Protein 8RT0 (pdb70)

Organism: NCBI:txid35331

Structure (mmCIF, N/CA/C/O backbone):
data_8RT0
#
_entry.id   8RT0
#
_cell.length_a   76.870
_cell.length_b   76.870
_cell.length_c   163.110
_cell.angle_alpha   90.00
_cell.angle_beta   90.00
_cell.angle_gamma   120.00
#
_symmetry.space_group_name_H-M   'H 3'
#
loop_
_entity.id
_entity.type
_entity.pdbx_description
1 polymer 'Outer capsid protein VP5'
2 non-polymer 1,2-ETHANEDIOL
3 water water
#
loop_
_atom_site.group_PDB
_atom_site.id
_atom_site.type_symbol
_atom_site.label_atom_id
_atom_site.label_alt_id
_atom_site.label_comp_id
_atom_site.label_asym_id
_atom_site.label_entity_id
_atom_site.label_seq_id
_atom_site.pdbx_PDB_ins_code
_atom_site.Cartn_x
_atom_site.Cartn_y
_atom_site.Cartn_z
_atom_site.occupancy
_atom_site.B_iso_or_equiv
_atom_site.auth_seq_id
_atom_site.auth_comp_id
_atom_site.auth_asym_id
_atom_site.auth_atom_id
_atom_site.pdbx_PDB_model_num
ATOM 1 N N . TYR A 1 28 ? 30.342 47.051 -4.509 1.00 92.32 65 TYR A N 1
ATOM 2 C CA . TYR A 1 28 ? 30.395 47.113 -5.998 1.00 104.48 65 TYR A CA 1
ATOM 3 C C . TYR A 1 28 ? 29.786 45.848 -6.604 1.00 111.56 65 TYR A C 1
ATOM 4 O O . TYR A 1 28 ? 29.029 45.944 -7.569 1.00 126.27 65 TYR A O 1
ATOM 13 N N . GLY A 1 29 ? 30.199 44.673 -6.093 1.00 97.90 66 GLY A N 1
ATOM 14 C CA . GLY A 1 29 ? 29.753 43.368 -6.573 1.00 98.04 66 GLY A CA 1
ATOM 15 C C . GLY A 1 29 ? 28.227 43.280 -6.658 1.00 90.33 66 GLY A C 1
ATOM 16 O O . GLY A 1 29 ? 27.687 42.726 -7.620 1.00 88.99 66 GLY A O 1
ATOM 17 N N . GLU A 1 30 ? 27.579 43.887 -5.649 1.00 69.15 67 GLU A N 1
ATOM 18 C CA . GLU A 1 30 ? 26.149 44.080 -5.493 1.00 88.10 67 GLU A CA 1
ATOM 19 C C . GLU A 1 30 ? 25.549 44.805 -6.697 1.00 89.38 67 GLU A C 1
ATOM 20 O O . GLU A 1 30 ? 24.454 44.439 -7.132 1.00 85.54 67 GLU A O 1
ATOM 26 N N . SER A 1 31 ? 26.274 45.819 -7.201 1.00 88.90 68 SER A N 1
ATOM 27 C CA . SER A 1 31 ? 25.843 46.642 -8.320 1.00 87.43 68 SER A CA 1
ATOM 28 C C . SER A 1 31 ? 25.539 45.782 -9.540 1.00 82.75 68 SER A C 1
ATOM 29 O O . SER A 1 31 ? 24.456 45.927 -10.106 1.00 89.08 68 SER A O 1
ATOM 32 N N . VAL A 1 32 ? 26.484 44.905 -9.914 1.00 79.97 69 VAL A N 1
ATOM 33 C CA . VAL A 1 32 ? 26.387 44.170 -11.171 1.00 78.94 69 VAL A CA 1
ATOM 34 C C . VAL A 1 32 ? 25.321 43.074 -11.017 1.00 81.75 69 VAL A C 1
ATOM 35 O O . VAL A 1 32 ? 24.626 42.735 -11.976 1.00 69.36 69 VAL A O 1
ATOM 39 N N . LYS A 1 33 ? 25.203 42.551 -9.787 1.00 72.12 70 LYS A N 1
ATOM 40 C CA . LYS A 1 33 ? 24.217 41.544 -9.434 1.00 82.03 70 LYS A CA 1
ATOM 41 C C . LYS A 1 33 ? 22.817 42.102 -9.706 1.00 76.11 70 LYS A C 1
ATOM 42 O O . LYS A 1 33 ? 22.088 41.576 -10.562 1.00 63.98 70 LYS A O 1
ATOM 48 N N . GLN A 1 34 ? 22.535 43.252 -9.073 1.00 69.83 71 GLN A N 1
ATOM 49 C CA . GLN A 1 34 ? 21.297 43.994 -9.269 1.00 63.26 71 GLN A CA 1
ATOM 50 C C . GLN A 1 34 ? 21.074 44.229 -10.759 1.00 66.57 71 GLN A C 1
ATOM 51 O O . GLN A 1 34 ? 19.944 44.069 -11.207 1.00 69.22 71 GLN A O 1
ATOM 57 N N . ALA A 1 35 ? 22.159 44.484 -11.519 1.00 66.04 72 ALA A N 1
ATOM 58 C CA . ALA A 1 35 ? 22.039 44.896 -12.915 1.00 64.10 72 ALA A CA 1
ATOM 59 C C . ALA A 1 35 ? 21.609 43.734 -13.796 1.00 65.15 72 ALA A C 1
ATOM 60 O O . ALA A 1 35 ? 20.783 43.930 -14.687 1.00 64.29 72 ALA A O 1
ATOM 62 N N . VAL A 1 36 ? 22.166 42.539 -13.527 1.00 68.90 73 VAL A N 1
ATOM 63 C CA . VAL A 1 36 ? 21.896 41.364 -14.349 1.00 67.54 73 VAL A CA 1
ATOM 64 C C . VAL A 1 36 ? 20.490 40.837 -14.023 1.00 55.09 73 VAL A C 1
ATOM 65 O O . VAL A 1 36 ? 19.714 40.522 -14.936 1.00 51.24 73 VAL A O 1
ATOM 69 N N . ILE A 1 37 ? 20.175 40.770 -12.719 1.00 62.07 74 ILE A N 1
ATOM 70 C CA . ILE A 1 37 ? 18.852 40.396 -12.229 1.00 65.51 74 ILE A CA 1
ATOM 71 C C . ILE A 1 37 ? 17.819 41.257 -12.957 1.00 64.20 74 ILE A C 1
ATOM 72 O O . ILE A 1 37 ? 16.860 40.737 -13.525 1.00 59.00 74 ILE A O 1
ATOM 77 N N . LEU A 1 38 ? 18.086 42.575 -12.977 1.00 60.13 75 LEU A N 1
ATOM 78 C CA . LEU A 1 38 ? 17.146 43.558 -13.471 1.00 59.48 75 LEU A CA 1
ATOM 79 C C . LEU A 1 38 ? 16.984 43.362 -14.967 1.00 55.56 75 LEU A C 1
ATOM 80 O O . LEU A 1 38 ? 15.896 43.560 -15.500 1.00 60.83 75 LEU A O 1
ATOM 85 N N . ASN A 1 39 ? 18.070 42.966 -15.632 1.00 64.07 76 ASN A N 1
ATOM 86 C CA . ASN A 1 39 ? 18.076 42.792 -17.077 1.00 69.51 76 ASN A CA 1
ATOM 87 C C . ASN A 1 39 ? 17.209 41.607 -17.512 1.00 59.49 76 ASN A C 1
ATOM 88 O O . ASN A 1 39 ? 16.514 41.692 -18.526 1.00 70.09 76 ASN A O 1
ATOM 93 N N . VAL A 1 40 ? 17.215 40.531 -16.716 1.00 58.11 77 VAL A N 1
ATOM 94 C CA . VAL A 1 40 ? 16.363 39.367 -16.969 1.00 65.57 77 VAL A CA 1
ATOM 95 C C . VAL A 1 40 ? 14.872 39.746 -16.885 1.00 67.76 77 VAL A C 1
ATOM 96 O O . VAL A 1 40 ? 14.099 39.565 -17.826 1.00 69.63 77 VAL A O 1
ATOM 100 N N . VAL A 1 41 ? 14.461 40.312 -15.754 1.00 57.30 78 VAL A N 1
ATOM 101 C CA . VAL A 1 41 ? 13.053 40.585 -15.476 1.00 59.98 78 VAL A CA 1
ATOM 102 C C . VAL A 1 41 ? 12.566 41.862 -16.161 1.00 69.92 78 VAL A C 1
ATOM 103 O O . VAL A 1 41 ? 11.399 42.224 -16.008 1.00 62.62 78 VAL A O 1
ATOM 107 N N . GLY A 1 42 ? 13.455 42.549 -16.892 1.00 84.84 79 GLY A N 1
ATOM 108 C CA . GLY A 1 42 ? 13.073 43.658 -17.750 1.00 84.21 79 GLY A CA 1
ATOM 109 C C . GLY A 1 42 ? 12.691 43.058 -19.091 1.00 96.36 79 GLY A C 1
ATOM 110 O O . GLY A 1 42 ? 11.758 42.261 -19.166 1.00 116.24 79 GLY A O 1
ATOM 111 N N . GLY A 1 43 ? 13.491 43.382 -20.109 1.00 109.18 80 GLY A N 1
ATOM 112 C CA . GLY A 1 43 ? 13.422 42.729 -21.405 1.00 103.17 80 GLY A CA 1
ATOM 113 C C . GLY A 1 43 ? 14.133 41.380 -21.365 1.00 110.11 80 GLY A C 1
ATOM 114 O O . GLY A 1 43 ? 14.658 40.969 -20.326 1.00 113.42 80 GLY A O 1
ATOM 115 N N . GLY A 1 44 ? 14.096 40.687 -22.509 1.00 116.83 81 GLY A N 1
ATOM 116 C CA . GLY A 1 44 ? 14.899 39.498 -22.758 1.00 123.97 81 GLY A CA 1
ATOM 117 C C . GLY A 1 44 ? 14.363 38.239 -22.077 1.00 113.58 81 GLY A C 1
ATOM 118 O O . GLY A 1 44 ? 14.965 37.175 -22.218 1.00 116.33 81 GLY A O 1
ATOM 119 N N . ASP A 1 45 ? 13.238 38.377 -21.361 1.00 111.11 82 ASP A N 1
ATOM 120 C CA . ASP A 1 45 ? 12.533 37.282 -20.714 1.00 105.43 82 ASP A CA 1
ATOM 121 C C . ASP A 1 45 ? 11.090 37.687 -20.436 1.00 104.02 82 ASP A C 1
ATOM 122 O O . ASP A 1 45 ? 10.838 38.652 -19.705 1.00 102.56 82 ASP A O 1
ATOM 127 N N . SER A 1 46 ? 10.145 36.947 -21.035 1.00 84.17 83 SER A N 1
ATOM 128 C CA . SER A 1 46 ? 8.734 37.168 -20.773 1.00 73.85 83 SER A CA 1
ATOM 129 C C . SER A 1 46 ? 8.318 36.360 -19.540 1.00 61.66 83 SER A C 1
ATOM 130 O O . SER A 1 46 ? 7.778 35.258 -19.647 1.00 79.53 83 SER A O 1
ATOM 133 N N . ILE A 1 47 ? 8.603 36.898 -18.356 1.00 51.50 84 ILE A N 1
ATOM 134 C CA . ILE A 1 47 ? 8.239 36.239 -17.112 1.00 43.67 84 ILE A CA 1
ATOM 135 C C . ILE A 1 47 ? 7.008 36.942 -16.535 1.00 42.60 84 ILE A C 1
ATOM 136 O O . ILE A 1 47 ? 7.047 38.130 -16.252 1.00 48.16 84 ILE A O 1
ATOM 141 N N . ALA A 1 48 ? 5.939 36.177 -16.307 1.00 41.70 85 ALA A N 1
ATOM 142 C CA . ALA A 1 48 ? 4.776 36.710 -15.635 1.00 44.27 85 ALA A CA 1
ATOM 143 C C . ALA A 1 48 ? 4.862 36.402 -14.144 1.00 42.74 85 ALA A C 1
ATOM 144 O O . ALA A 1 48 ? 5.399 35.373 -13.743 1.00 46.55 85 ALA A O 1
ATOM 146 N N . ASP A 1 49 ? 4.225 37.261 -13.360 1.00 41.68 86 ASP A N 1
ATOM 147 C CA . ASP A 1 49 ? 3.963 37.010 -11.952 1.00 49.14 86 ASP A CA 1
ATOM 148 C C . ASP A 1 49 ? 3.225 35.682 -11.791 1.00 46.14 86 ASP A C 1
ATOM 149 O O . ASP A 1 49 ? 2.105 35.504 -12.282 1.00 49.90 86 ASP A O 1
ATOM 154 N N . PRO A 1 50 ? 3.830 34.700 -11.082 1.00 41.15 87 PRO A N 1
ATOM 155 C CA . PRO A 1 50 ? 3.184 33.396 -10.919 1.00 48.94 87 PRO A CA 1
ATOM 156 C C . PRO A 1 50 ? 1.817 33.430 -10.236 1.00 49.74 87 PRO A C 1
ATOM 157 O O . PRO A 1 50 ? 0.996 32.547 -10.468 1.00 45.44 87 PRO A O 1
ATOM 161 N N . LEU A 1 51 ? 1.561 34.492 -9.453 1.00 43.97 88 LEU A N 1
ATOM 162 C CA . LEU A 1 51 ? 0.304 34.627 -8.731 1.00 45.56 88 LEU A CA 1
ATOM 163 C C . LEU A 1 51 ? -0.741 35.393 -9.523 1.00 48.37 88 LEU A C 1
ATOM 164 O O . LEU A 1 51 ? -1.802 35.641 -8.963 1.00 43.37 88 LEU A O 1
ATOM 169 N N . SER A 1 52 ? -0.449 35.712 -10.794 1.00 39.05 89 SER A N 1
ATOM 170 C CA . SER A 1 52 ? -1.372 36.498 -11.578 1.00 44.88 89 SER A CA 1
ATOM 171 C C . SER A 1 52 ? -1.669 35.784 -12.889 1.00 40.60 89 SER A C 1
ATOM 172 O O . SER A 1 52 ? -1.005 35.998 -13.894 1.00 43.92 89 SER A O 1
ATOM 175 N N . PRO A 1 53 ? -2.727 34.961 -12.945 1.00 40.73 90 PRO A N 1
ATOM 176 C CA . PRO A 1 53 ? -3.151 34.371 -14.210 1.00 47.39 90 PRO A CA 1
ATOM 177 C C . PRO A 1 53 ? -3.493 35.423 -15.270 1.00 46.59 90 PRO A C 1
ATOM 178 O O . PRO A 1 53 ? -3.330 35.176 -16.462 1.00 49.71 90 PRO A O 1
ATOM 182 N N . GLY A 1 54 ? -3.928 36.611 -14.831 1.00 45.24 91 GLY A N 1
ATOM 183 C CA . GLY A 1 54 ? -4.225 37.722 -15.734 1.00 42.57 91 GLY A CA 1
ATOM 184 C C . GLY A 1 54 ? -2.990 38.274 -16.460 1.00 39.72 91 GLY A C 1
ATOM 185 O O . GLY A 1 54 ? -2.995 38.432 -17.685 1.00 45.43 91 GLY A O 1
ATOM 186 N N . GLU A 1 55 ? -1.910 38.480 -15.717 1.00 41.65 92 GLU A N 1
ATOM 187 C CA . GLU A 1 55 ? -0.645 38.913 -16.313 1.00 48.32 92 GLU A CA 1
ATOM 188 C C . GLU A 1 55 ? -0.068 37.832 -17.230 1.00 48.28 92 GLU A C 1
ATOM 189 O O . GLU A 1 55 ? 0.529 38.148 -18.269 1.00 40.63 92 GLU A O 1
ATOM 195 N N . ASN A 1 56 ? -0.241 36.559 -16.843 1.00 46.23 93 ASN A N 1
ATOM 196 C CA . ASN A 1 56 ? 0.154 35.429 -17.684 1.00 45.00 93 ASN A CA 1
ATOM 197 C C . ASN A 1 56 ? -0.589 35.455 -19.023 1.00 46.11 93 ASN A C 1
ATOM 198 O O . ASN A 1 56 ? 0.055 35.317 -20.067 1.00 50.32 93 ASN A O 1
ATOM 203 N N . ASP A 1 57 ? -1.918 35.699 -18.992 1.00 46.36 94 ASP A N 1
ATOM 204 C CA . ASP A 1 57 ? -2.689 35.817 -20.212 1.00 40.51 94 ASP A CA 1
ATOM 205 C C . ASP A 1 57 ? -2.140 36.973 -21.067 1.00 51.49 94 ASP A C 1
ATOM 206 O O . ASP A 1 57 ? -1.908 36.795 -22.271 1.00 50.56 94 ASP A O 1
ATOM 211 N N . MET A 1 58 ? -1.899 38.129 -20.429 1.00 40.46 95 MET A N 1
ATOM 212 C CA . MET A 1 58 ? -1.470 39.358 -21.096 1.00 47.86 95 MET A CA 1
ATOM 213 C C . MET A 1 58 ? -0.127 39.133 -21.796 1.00 51.18 95 MET A C 1
ATOM 214 O O . MET A 1 58 ? 0.052 39.539 -22.951 1.00 48.18 95 MET A O 1
ATOM 219 N N . VAL A 1 59 ? 0.809 38.473 -21.094 1.00 44.54 96 VAL A N 1
ATOM 220 C CA . VAL A 1 59 ? 2.118 38.185 -21.660 1.00 50.63 96 VAL A CA 1
ATOM 221 C C . VAL A 1 59 ? 1.981 37.270 -22.887 1.00 51.40 96 VAL A C 1
ATOM 222 O O . VAL A 1 59 ? 2.650 37.501 -23.901 1.00 49.02 96 VAL A O 1
ATOM 226 N N . HIS A 1 60 ? 1.121 36.245 -22.789 1.00 43.24 97 HIS A N 1
ATOM 227 C CA . HIS A 1 60 ? 0.798 35.378 -23.921 1.00 48.94 97 HIS A CA 1
ATOM 228 C C . HIS A 1 60 ? 0.222 36.172 -25.105 1.00 53.63 97 HIS A C 1
ATOM 229 O O . HIS A 1 60 ? 0.572 35.895 -26.259 1.00 50.36 97 HIS A O 1
ATOM 236 N N . ARG A 1 61 ? -0.614 37.182 -24.819 1.00 48.58 98 ARG A N 1
ATOM 237 C CA . ARG A 1 61 ? -1.289 37.953 -25.859 1.00 48.39 98 ARG A CA 1
ATOM 238 C C . ARG A 1 61 ? -0.303 38.861 -26.581 1.00 49.13 98 ARG A C 1
ATOM 239 O O . ARG A 1 61 ? -0.339 38.961 -27.804 1.00 47.29 98 ARG A O 1
ATOM 247 N N . LEU A 1 62 ? 0.604 39.476 -25.826 1.00 45.08 99 LEU A N 1
ATOM 248 C CA . LEU A 1 62 ? 1.640 40.310 -26.402 1.00 50.00 99 LEU A CA 1
ATOM 249 C C . LEU A 1 62 ? 2.535 39.471 -27.317 1.00 53.27 99 LEU A C 1
ATOM 250 O O . LEU A 1 62 ? 2.878 39.901 -28.416 1.00 55.97 99 LEU A O 1
ATOM 255 N N . LYS A 1 63 ? 2.849 38.250 -26.889 1.00 53.29 100 LYS A N 1
ATOM 256 C CA . LYS A 1 63 ? 3.673 37.361 -27.685 1.00 48.12 100 LYS A CA 1
ATOM 257 C C . LYS A 1 63 ? 2.979 37.033 -29.015 1.00 52.75 100 LYS A C 1
ATOM 258 O O . LYS A 1 63 ? 3.599 37.205 -30.069 1.00 54.91 100 LYS A O 1
ATOM 264 N N . ARG A 1 64 ? 1.700 36.621 -28.974 1.00 48.46 101 ARG A N 1
ATOM 265 C CA . ARG A 1 64 ? 0.945 36.310 -30.187 1.00 49.16 101 ARG A CA 1
ATOM 266 C C . ARG A 1 64 ? 0.943 37.514 -31.133 1.00 54.05 101 ARG A C 1
ATOM 267 O O . ARG A 1 64 ? 1.230 37.343 -32.314 1.00 50.23 101 ARG A O 1
ATOM 275 N N . LEU A 1 65 ? 0.694 38.724 -30.602 1.00 45.73 102 LEU A N 1
ATOM 276 C CA . LEU A 1 65 ? 0.659 39.950 -31.395 1.00 49.39 102 LEU A CA 1
ATOM 277 C C . LEU A 1 65 ? 2.0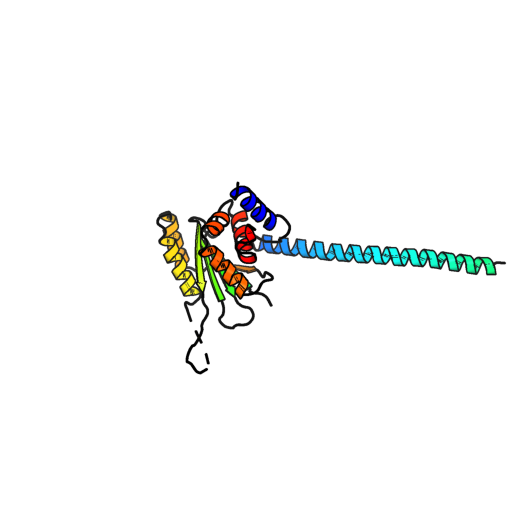06 40.202 -32.069 1.00 46.92 102 LEU A C 1
ATOM 278 O O . LEU A 1 65 ? 2.032 40.514 -33.250 1.00 51.27 102 LEU A O 1
ATOM 283 N N . GLU A 1 66 ? 3.110 40.070 -31.316 1.00 47.16 103 GLU A N 1
ATOM 284 C CA . GLU A 1 66 ? 4.450 40.205 -31.865 1.00 50.20 103 GLU A CA 1
ATOM 285 C C . GLU A 1 66 ? 4.685 39.225 -33.015 1.00 57.04 103 GLU A C 1
ATOM 286 O O . GLU A 1 66 ? 5.190 39.644 -34.071 1.00 50.32 103 GLU A O 1
ATOM 292 N N . ASP A 1 67 ? 4.262 37.961 -32.815 1.00 44.89 104 ASP A N 1
ATOM 293 C CA . ASP A 1 67 ? 4.472 36.891 -33.785 1.00 47.85 104 ASP A CA 1
ATOM 294 C C . ASP A 1 67 ? 3.680 37.136 -35.071 1.00 50.26 104 ASP A C 1
ATOM 295 O O . ASP A 1 67 ? 4.206 36.925 -36.157 1.00 57.71 104 ASP A O 1
ATOM 300 N N . GLU A 1 68 ? 2.432 37.593 -34.934 1.00 48.48 105 GLU A N 1
ATOM 301 C CA . GLU A 1 68 ? 1.576 37.901 -36.064 1.00 62.96 105 GLU A CA 1
ATOM 302 C C . GLU A 1 68 ? 2.114 39.113 -36.834 1.00 66.18 105 GLU A C 1
ATOM 303 O O . GLU A 1 68 ? 2.062 39.147 -38.067 1.00 61.49 105 GLU A O 1
ATOM 309 N N . GLN A 1 69 ? 2.655 40.091 -36.106 1.00 51.64 106 GLN A N 1
ATOM 310 C CA . GLN A 1 69 ? 3.128 41.314 -36.730 1.00 55.58 106 GLN A CA 1
ATOM 311 C C . GLN A 1 69 ? 4.345 41.043 -37.609 1.00 58.61 106 GLN A C 1
ATOM 312 O O . GLN A 1 69 ? 4.440 41.600 -38.700 1.00 57.92 106 GLN A O 1
ATOM 318 N N . LYS A 1 70 ? 5.260 40.199 -37.121 1.00 52.37 107 LYS A N 1
ATOM 319 C CA . LYS A 1 70 ? 6.378 39.737 -37.924 1.00 58.99 107 LYS A CA 1
ATOM 320 C C . LYS A 1 70 ? 5.880 39.083 -39.213 1.00 52.96 107 LYS A C 1
ATOM 321 O O . LYS A 1 70 ? 6.447 39.356 -40.260 1.00 59.39 107 LYS A O 1
ATOM 327 N N . GLY A 1 71 ? 4.831 38.244 -39.126 1.00 50.55 108 GLY A N 1
ATOM 328 C CA . GLY A 1 71 ? 4.298 37.512 -40.270 1.00 47.50 108 GLY A CA 1
ATOM 329 C C . GLY A 1 71 ? 3.674 38.469 -41.290 1.00 54.48 108 GLY A C 1
ATOM 330 O O . GLY A 1 71 ? 3.783 38.288 -42.510 1.00 58.64 108 GLY A O 1
ATOM 331 N N . GLU A 1 72 ? 3.047 39.522 -40.772 1.00 47.83 109 GLU A N 1
ATOM 332 C CA . GLU A 1 72 ? 2.370 40.489 -41.623 1.00 53.87 109 GLU A CA 1
ATOM 333 C C . GLU A 1 72 ? 3.392 41.327 -42.394 1.00 55.58 109 GLU A C 1
ATOM 334 O O . GLU A 1 72 ? 3.193 41.624 -43.577 1.00 51.57 109 GLU A O 1
ATOM 340 N N . ILE A 1 73 ? 4.485 41.695 -41.717 1.00 53.26 110 ILE A N 1
ATOM 341 C CA . ILE A 1 73 ? 5.621 42.363 -42.335 1.00 56.66 110 ILE A CA 1
ATOM 342 C C . ILE A 1 73 ? 6.144 41.517 -43.503 1.00 59.31 110 ILE A C 1
ATOM 343 O O . ILE A 1 73 ? 6.405 42.058 -44.584 1.00 56.15 110 ILE A O 1
ATOM 348 N N . ILE A 1 74 ? 6.272 40.198 -43.291 1.00 55.99 111 ILE A N 1
ATOM 349 C CA . ILE A 1 74 ? 6.710 39.298 -44.351 1.00 51.59 111 ILE A CA 1
ATOM 350 C C . ILE A 1 74 ? 5.711 39.310 -45.512 1.00 52.32 111 ILE A C 1
ATOM 351 O O . ILE A 1 74 ? 6.131 39.265 -46.662 1.00 51.67 111 ILE A O 1
ATOM 356 N N . ARG A 1 75 ? 4.397 39.303 -45.22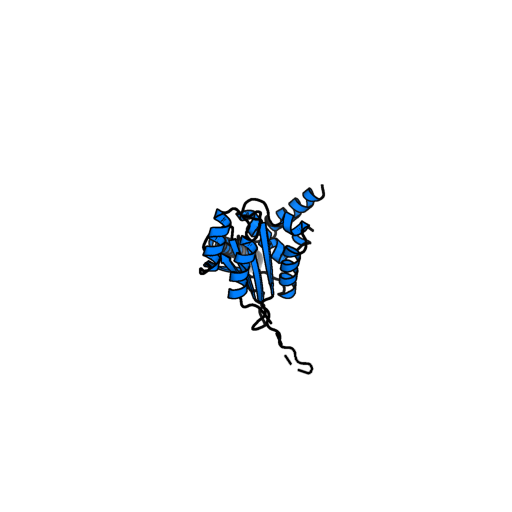4 1.00 51.45 112 ARG A N 1
ATOM 357 C CA . ARG A 1 75 ? 3.415 39.186 -46.306 1.00 52.34 112 ARG A CA 1
ATOM 358 C C . ARG A 1 75 ? 3.409 40.444 -47.199 1.00 43.04 112 ARG A C 1
ATOM 359 O O . ARG A 1 75 ? 3.408 40.371 -48.437 1.00 43.35 112 ARG A O 1
ATOM 367 N N . THR A 1 76 ? 3.462 41.595 -46.538 1.00 39.20 113 THR A N 1
ATOM 368 C CA . THR A 1 76 ? 3.491 42.932 -47.115 1.00 45.48 113 THR A CA 1
ATOM 369 C C . THR A 1 76 ? 4.664 43.088 -48.083 1.00 50.27 113 THR A C 1
ATOM 370 O O . THR A 1 76 ? 4.461 43.520 -49.223 1.00 46.98 113 THR A O 1
ATOM 374 N N . LYS A 1 77 ? 5.849 42.647 -47.644 1.00 50.87 114 LYS A N 1
ATOM 375 C CA . LYS A 1 77 ? 7.047 42.714 -48.460 1.00 49.76 114 LYS A CA 1
ATOM 376 C C . LYS A 1 77 ? 6.963 41.729 -49.622 1.00 52.47 114 LYS A C 1
ATOM 377 O O . LYS A 1 77 ? 7.397 42.060 -50.715 1.00 55.84 114 LYS A O 1
ATOM 383 N N . HIS A 1 78 ? 6.398 40.538 -49.391 1.00 46.41 115 HIS A N 1
ATOM 384 C CA . HIS A 1 78 ? 6.124 39.603 -50.480 1.00 50.07 115 HIS A CA 1
ATOM 385 C C . HIS A 1 78 ? 5.266 40.320 -51.538 1.00 48.85 115 HIS A C 1
ATOM 386 O O . HIS A 1 78 ? 5.634 40.301 -52.709 1.00 49.39 115 HIS A O 1
ATOM 393 N N . ASN A 1 79 ? 4.192 41.013 -51.097 1.00 42.69 116 ASN A N 1
ATOM 394 C CA . ASN A 1 79 ? 3.260 41.669 -52.007 1.00 48.51 116 ASN A CA 1
ATOM 395 C C . ASN A 1 79 ? 3.966 42.799 -52.762 1.00 45.35 116 ASN A C 1
ATOM 396 O O . ASN A 1 79 ? 3.771 42.937 -53.964 1.00 42.15 116 ASN A O 1
ATOM 401 N N . ALA A 1 80 ? 4.819 43.558 -52.075 1.00 39.74 117 ALA A N 1
ATOM 402 C CA . ALA A 1 80 ? 5.603 44.618 -52.707 1.00 50.10 117 ALA A CA 1
ATOM 403 C C . ALA A 1 80 ? 6.479 44.053 -53.838 1.00 43.80 117 ALA A C 1
ATOM 404 O O . ALA A 1 80 ? 6.475 44.594 -54.935 1.00 44.83 117 ALA A O 1
ATOM 406 N N . GLN A 1 81 ? 7.084 42.875 -53.622 1.00 42.65 118 GLN A N 1
ATOM 407 C CA . GLN A 1 81 ? 8.010 42.260 -54.573 1.00 41.59 118 GLN A CA 1
ATOM 408 C C . GLN A 1 81 ? 7.263 41.748 -55.796 1.00 43.60 118 GLN A C 1
ATOM 409 O O . GLN A 1 81 ? 7.703 41.993 -56.910 1.00 51.09 118 GLN A O 1
ATOM 415 N N . VAL A 1 82 ? 6.098 41.118 -55.574 1.00 46.35 119 VAL A N 1
ATOM 416 C CA . VAL A 1 82 ? 5.250 40.583 -56.638 1.00 45.98 119 VAL A CA 1
ATOM 417 C C . VAL A 1 82 ? 4.763 41.737 -57.514 1.00 48.83 119 VAL A C 1
ATOM 418 O O . VAL A 1 82 ? 4.835 41.617 -58.734 1.00 47.06 119 VAL A O 1
ATOM 422 N N . ILE A 1 83 ? 4.323 42.839 -56.873 1.00 46.30 120 ILE A N 1
ATOM 423 C CA . ILE A 1 83 ? 3.878 44.088 -57.488 1.00 49.94 120 ILE A CA 1
ATOM 424 C C . ILE A 1 83 ? 4.970 44.665 -58.388 1.00 48.77 120 ILE A C 1
ATOM 425 O O . ILE A 1 83 ? 4.682 45.021 -59.531 1.00 45.15 120 ILE A O 1
ATOM 430 N N . ALA A 1 84 ? 6.191 44.810 -57.850 1.00 46.40 121 ALA A N 1
ATOM 431 C CA . ALA A 1 84 ? 7.316 45.349 -58.606 1.00 49.03 121 ALA A CA 1
ATOM 432 C C . ALA A 1 84 ? 7.641 44.470 -59.821 1.00 53.05 121 ALA A C 1
ATOM 433 O O . ALA A 1 84 ? 7.817 44.975 -60.936 1.00 55.80 121 ALA A O 1
ATOM 435 N N . LYS A 1 85 ? 7.633 43.151 -59.624 1.00 51.63 122 LYS A N 1
ATOM 436 C CA . LYS A 1 85 ? 7.865 42.232 -60.724 1.00 53.05 122 LYS A CA 1
ATOM 437 C C . LYS A 1 85 ? 6.806 42.397 -61.835 1.00 59.14 122 LYS A C 1
ATOM 438 O O . LYS A 1 85 ? 7.158 42.432 -63.027 1.00 56.78 122 LYS A O 1
ATOM 444 N N . PHE A 1 86 ? 5.529 42.541 -61.448 1.00 49.99 123 PHE A N 1
ATOM 445 C CA . PHE A 1 86 ? 4.447 42.808 -62.405 1.00 48.55 123 PHE A CA 1
ATOM 446 C C . PHE A 1 86 ? 4.599 44.161 -63.121 1.00 54.89 123 PHE A C 1
ATOM 447 O O . PHE A 1 86 ? 4.291 44.250 -64.309 1.00 54.56 123 PHE A O 1
ATOM 455 N N . GLY A 1 87 ? 5.074 45.204 -62.428 1.00 48.54 124 GLY A N 1
ATOM 456 C CA . GLY A 1 87 ? 5.420 46.482 -63.062 1.00 48.56 124 GLY A CA 1
ATOM 457 C C . GLY A 1 87 ? 6.409 46.294 -64.220 1.00 57.39 124 GLY A C 1
ATOM 458 O O . GLY A 1 87 ? 6.193 46.825 -65.311 1.00 57.70 124 GLY A O 1
ATOM 459 N N . ARG A 1 88 ? 7.449 45.473 -63.989 1.00 51.66 125 ARG A N 1
ATOM 460 C CA . ARG A 1 88 ? 8.502 45.216 -64.952 1.00 53.69 125 ARG A CA 1
ATOM 461 C C . ARG A 1 88 ? 7.891 44.487 -66.148 1.00 53.15 125 ARG A C 1
ATOM 462 O O . ARG A 1 88 ? 8.060 44.926 -67.287 1.00 57.45 125 ARG A O 1
ATOM 470 N N . ASP A 1 89 ? 7.177 43.392 -65.866 1.00 52.87 126 ASP A N 1
ATOM 471 C CA . ASP A 1 89 ? 6.514 42.589 -66.886 1.00 64.85 126 ASP A CA 1
ATOM 472 C C . ASP A 1 89 ? 5.596 43.460 -67.748 1.00 60.22 126 ASP A C 1
ATOM 473 O O . ASP A 1 89 ? 5.638 43.364 -68.970 1.00 67.26 126 ASP A O 1
ATOM 478 N N . LEU A 1 90 ? 4.860 44.370 -67.099 1.00 58.96 127 LEU A N 1
ATOM 479 C CA . LEU A 1 90 ? 3.956 45.289 -67.774 1.00 61.32 127 LEU A CA 1
ATOM 480 C C . LEU A 1 90 ? 4.709 46.157 -68.781 1.00 66.44 127 LEU A C 1
ATOM 481 O O . LEU A 1 90 ? 4.203 46.359 -69.882 1.00 59.74 127 LEU A O 1
ATOM 486 N N . GLU A 1 91 ? 5.908 46.615 -68.393 1.00 57.75 128 GLU A N 1
ATOM 487 C CA . GLU A 1 91 ? 6.803 47.408 -69.232 1.00 73.70 128 GLU A CA 1
ATOM 488 C C . GLU A 1 91 ? 7.168 46.647 -70.512 1.00 68.11 128 GLU A C 1
ATOM 489 O O . GLU A 1 91 ? 7.045 47.199 -71.609 1.00 70.39 128 GLU A O 1
ATOM 495 N N . ASP A 1 92 ? 7.546 45.369 -70.354 1.00 60.22 129 ASP A N 1
ATOM 496 C CA . ASP A 1 92 ? 7.958 44.513 -71.455 1.00 59.10 129 ASP A CA 1
ATOM 497 C C . ASP A 1 92 ? 6.808 44.282 -72.412 1.00 62.73 129 ASP A C 1
ATOM 498 O O . ASP A 1 92 ? 7.011 44.417 -73.605 1.00 76.89 129 ASP A O 1
ATOM 503 N N . VAL A 1 93 ? 5.615 44.001 -71.876 1.00 67.23 130 VAL A N 1
ATOM 504 C CA . VAL A 1 93 ? 4.393 43.814 -72.654 1.00 71.70 130 VAL A CA 1
ATOM 505 C C . VAL A 1 93 ? 4.039 45.090 -73.425 1.00 76.71 130 VAL A C 1
ATOM 506 O O . VAL A 1 93 ? 3.544 45.018 -74.549 1.00 89.94 130 VAL A O 1
ATOM 510 N N . TYR A 1 94 ? 4.297 46.246 -72.807 1.00 77.11 131 TYR A N 1
ATOM 511 C CA . TYR A 1 94 ? 4.073 47.533 -73.437 1.00 81.43 131 TYR A CA 1
ATOM 512 C C . TYR A 1 94 ? 5.014 47.679 -74.632 1.00 80.85 131 TYR A C 1
ATOM 513 O O . TYR A 1 94 ? 4.551 47.930 -75.742 1.00 73.01 131 TYR A O 1
ATOM 522 N N . LYS A 1 95 ? 6.312 47.455 -74.382 1.00 79.52 132 LYS A N 1
ATOM 523 C CA . LYS A 1 95 ? 7.374 47.568 -75.369 1.00 80.73 132 LYS A CA 1
ATOM 524 C C . LYS A 1 95 ? 7.168 46.590 -76.532 1.00 88.02 132 LYS A C 1
ATOM 525 O O . LYS A 1 95 ? 7.238 47.006 -77.686 1.00 93.62 132 LYS A O 1
ATOM 531 N N . PHE A 1 96 ? 6.884 45.317 -76.224 1.00 86.03 133 PHE A N 1
ATOM 532 C CA . PHE A 1 96 ? 6.613 44.289 -77.220 1.00 90.53 133 PHE A CA 1
ATOM 533 C C . PHE A 1 96 ? 5.462 44.725 -78.126 1.00 99.02 133 PHE A C 1
ATOM 534 O O . PHE A 1 96 ? 5.571 44.599 -79.345 1.00 105.53 133 PHE A O 1
ATOM 542 N N . ALA A 1 97 ? 4.369 45.217 -77.520 1.00 96.69 134 ALA A N 1
ATOM 543 C CA . ALA A 1 97 ? 3.190 45.629 -78.270 1.00 98.86 134 ALA A CA 1
ATOM 544 C C . ALA A 1 97 ? 3.499 46.858 -79.129 1.00 104.31 134 ALA A C 1
ATOM 545 O O . ALA A 1 97 ? 2.938 47.004 -80.215 1.00 115.95 134 ALA A O 1
ATOM 547 N N . SER A 1 98 ? 4.418 47.703 -78.636 1.00 102.41 135 SER A N 1
ATOM 548 C CA . SER A 1 98 ? 4.790 48.971 -79.245 1.00 105.53 135 SER A CA 1
ATOM 549 C C . SER A 1 98 ? 5.559 48.774 -80.555 1.00 116.20 135 SER A C 1
ATOM 550 O O . SER A 1 98 ? 5.298 49.476 -81.527 1.00 110.49 135 SER A O 1
ATOM 553 N N . ARG A 1 99 ? 6.519 47.833 -80.557 1.00 128.90 136 ARG A N 1
ATOM 554 C CA . ARG A 1 99 ? 7.259 47.435 -81.749 1.00 136.76 136 ARG A CA 1
ATOM 555 C C . ARG A 1 99 ? 6.289 46.966 -82.836 1.00 154.87 136 ARG A C 1
ATOM 556 O O . ARG A 1 99 ? 6.303 47.517 -83.934 1.00 162.67 136 ARG A O 1
ATOM 564 N N . GLU A 1 100 ? 5.424 45.999 -82.486 1.00 160.59 137 GLU A N 1
ATOM 565 C CA . GLU A 1 100 ? 4.405 45.432 -83.365 1.00 153.25 137 GLU A CA 1
ATOM 566 C C . GLU A 1 100 ? 3.294 46.427 -83.701 1.00 156.93 137 GLU A C 1
ATOM 567 O O . GLU A 1 100 ? 2.447 46.122 -84.540 1.00 157.86 137 GLU A O 1
ATOM 573 N N . HIS A 1 101 ? 3.304 47.598 -83.043 1.00 160.93 138 HIS A N 1
ATOM 574 C CA . HIS A 1 101 ? 2.523 48.756 -83.454 1.00 163.16 138 HIS A CA 1
ATOM 575 C C . HIS A 1 101 ? 3.028 49.306 -84.791 1.00 161.25 138 HIS A C 1
ATOM 576 O O . HIS A 1 101 ? 2.243 49.886 -85.543 1.00 167.10 138 HIS A O 1
ATOM 583 N N . LYS A 1 102 ? 4.350 49.183 -85.001 1.00 147.51 139 LYS A N 1
ATOM 584 C CA . LYS A 1 102 ? 5.126 49.487 -86.203 1.00 138.24 139 LYS A CA 1
ATOM 585 C C . LYS A 1 102 ? 6.269 50.447 -85.836 1.00 130.34 139 LYS A C 1
ATOM 586 O O . LYS A 1 102 ? 7.336 49.917 -85.454 1.00 119.60 139 LYS A O 1
ATOM 592 N N . GLN A 1 324 ? 8.580 17.461 -24.374 1.00 89.29 361 GLN A N 1
ATOM 593 C CA . GLN A 1 324 ? 7.768 18.365 -23.519 1.00 88.52 361 GLN A CA 1
ATOM 594 C C . GLN A 1 324 ? 8.672 19.005 -22.461 1.00 87.36 361 GLN A C 1
ATOM 595 O O . GLN A 1 324 ? 9.891 18.813 -22.435 1.00 78.41 361 GLN A O 1
ATOM 601 N N . THR A 1 325 ? 8.051 19.795 -21.590 1.00 72.57 362 THR A N 1
ATOM 602 C CA . THR A 1 325 ? 8.774 20.632 -20.648 1.00 78.32 362 THR A CA 1
ATOM 603 C C . THR A 1 325 ? 8.277 20.340 -19.225 1.00 63.28 362 THR A C 1
ATOM 604 O O . THR A 1 325 ? 7.122 19.933 -19.032 1.00 60.63 362 THR A O 1
ATOM 608 N N . PRO A 1 326 ? 9.097 20.552 -18.167 1.00 55.55 363 PRO A N 1
ATOM 609 C CA . PRO A 1 326 ? 8.568 20.481 -16.805 1.00 56.95 363 PRO A CA 1
ATOM 610 C C . PRO A 1 326 ? 7.487 21.534 -16.559 1.00 54.72 363 PRO A C 1
ATOM 611 O O . PRO A 1 326 ? 7.602 22.678 -17.000 1.00 56.07 363 PRO A O 1
ATOM 615 N N . SER A 1 327 ? 6.392 21.074 -15.952 1.00 48.39 364 SER A N 1
ATOM 616 C CA . SER A 1 327 ? 5.240 21.902 -15.611 1.00 57.53 364 SER A CA 1
ATOM 617 C C . SER A 1 327 ? 5.393 22.432 -14.192 1.00 49.61 364 SER A C 1
ATOM 618 O O . SER A 1 327 ? 5.608 21.636 -13.292 1.00 49.06 364 SER A O 1
ATOM 621 N N . ILE A 1 328 ? 5.299 23.755 -14.015 1.00 50.29 365 ILE A N 1
ATOM 622 C CA . ILE A 1 328 ? 5.337 24.353 -12.693 1.00 49.06 365 ILE A CA 1
ATOM 623 C C . ILE A 1 328 ? 3.903 24.738 -12.333 1.00 54.94 365 ILE A C 1
ATOM 624 O O . ILE A 1 328 ? 3.417 25.747 -12.837 1.00 48.71 365 ILE A O 1
ATOM 629 N N . HIS A 1 329 ? 3.262 23.928 -11.470 1.00 42.56 366 HIS A N 1
ATOM 630 C CA . HIS A 1 329 ? 1.935 24.197 -10.937 1.00 41.76 366 HIS A CA 1
ATOM 631 C C . HIS A 1 329 ? 2.032 25.093 -9.701 1.00 45.83 366 HIS A C 1
ATOM 632 O O . HIS A 1 329 ? 2.810 24.842 -8.754 1.00 40.76 366 HIS A O 1
ATOM 639 N N . ILE A 1 330 ? 1.176 26.118 -9.710 1.00 40.52 367 ILE A N 1
ATOM 640 C CA . ILE A 1 330 ? 1.260 27.204 -8.741 1.00 39.41 367 ILE A CA 1
ATOM 641 C C . ILE A 1 330 ? 0.039 27.180 -7.829 1.00 42.62 367 ILE A C 1
ATOM 642 O O . ILE A 1 330 ? -1.101 27.217 -8.293 1.00 36.94 367 ILE A O 1
ATOM 647 N N . TYR A 1 331 ? 0.297 27.242 -6.534 1.00 38.86 368 TYR A N 1
ATOM 648 C CA . TYR A 1 331 ? -0.762 27.287 -5.539 1.00 44.12 368 TYR A CA 1
ATOM 649 C C . TYR A 1 331 ? -0.419 28.376 -4.527 1.00 44.01 368 TYR A C 1
ATOM 650 O O . TYR A 1 331 ? 0.720 28.435 -4.054 1.00 41.02 368 TYR A O 1
ATOM 659 N N . ALA A 1 332 ? -1.397 29.237 -4.228 1.00 41.87 369 ALA A N 1
ATOM 660 C CA . ALA A 1 332 ? -1.279 30.170 -3.102 1.00 43.38 369 ALA A CA 1
ATOM 661 C C . ALA A 1 332 ? -1.879 29.555 -1.828 1.00 39.69 369 ALA A C 1
ATOM 662 O O . ALA A 1 332 ? -2.950 28.938 -1.871 1.00 40.15 369 ALA A O 1
ATOM 664 N N . ALA A 1 333 ? -1.24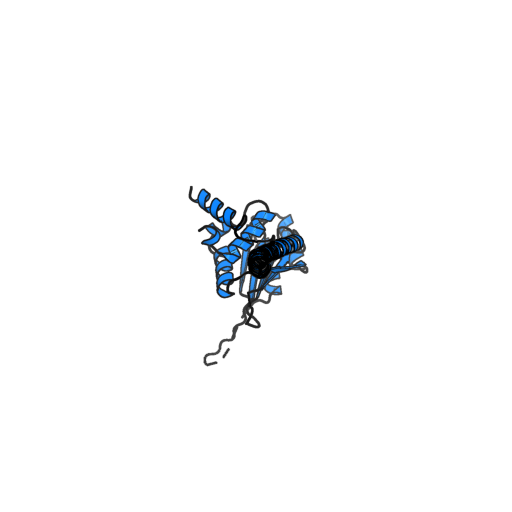9 29.817 -0.682 1.00 46.34 370 ALA A N 1
ATOM 665 C CA . ALA A 1 333 ? -1.812 29.471 0.618 1.00 52.69 370 ALA A CA 1
ATOM 666 C C . ALA A 1 333 ? -3.137 30.215 0.803 1.00 51.23 370 ALA A C 1
ATOM 667 O O . ALA A 1 333 ? -3.277 31.337 0.310 1.00 49.70 370 ALA A O 1
ATOM 669 N N . PRO A 1 334 ? -4.149 29.627 1.490 1.00 53.60 371 PRO A N 1
ATOM 670 C CA . PRO A 1 334 ? -5.448 30.303 1.668 1.00 55.53 371 PRO A CA 1
ATOM 671 C C . PRO A 1 334 ? -5.404 31.563 2.526 1.00 47.76 371 PRO A C 1
ATOM 672 O O . PRO A 1 334 ? -6.272 32.413 2.381 1.00 56.51 371 PRO A O 1
ATOM 676 N N . TRP A 1 335 ? -4.380 31.678 3.389 1.00 48.16 372 TRP A N 1
ATOM 677 C CA . TRP A 1 335 ? -4.067 32.913 4.104 1.00 59.70 372 TRP A CA 1
ATOM 678 C C . TRP A 1 335 ? -2.753 33.537 3.630 1.00 52.52 372 TRP A C 1
ATOM 679 O O . TRP A 1 335 ? -1.780 32.833 3.303 1.00 50.37 372 TRP A O 1
ATOM 690 N N . ASP A 1 336 ? -2.696 34.874 3.694 1.00 51.49 373 ASP A N 1
ATOM 691 C CA . ASP A 1 336 ? -1.527 35.646 3.278 1.00 50.33 373 ASP A CA 1
ATOM 692 C C . ASP A 1 336 ? -1.133 35.219 1.862 1.00 50.02 373 ASP A C 1
ATOM 693 O O . ASP A 1 336 ? 0.044 34.991 1.577 1.00 51.36 373 ASP A O 1
ATOM 698 N N . SER A 1 337 ? -2.151 35.031 1.015 1.00 43.11 374 SER A N 1
ATOM 699 C CA . SER A 1 337 ? -2.043 34.450 -0.318 1.00 49.72 374 SER A CA 1
ATOM 700 C C . SER A 1 337 ? -0.974 35.114 -1.182 1.00 44.89 374 SER A C 1
ATOM 701 O O . SER A 1 337 ? -0.318 34.434 -1.951 1.00 56.65 374 SER A O 1
ATOM 704 N N . ASP A 1 338 ? -0.728 36.410 -0.973 1.00 47.90 375 ASP A N 1
ATOM 705 C CA . ASP A 1 338 ? 0.207 37.207 -1.759 1.00 45.69 375 ASP A CA 1
ATOM 706 C C . ASP A 1 338 ? 1.646 36.839 -1.386 1.00 53.49 375 ASP A C 1
ATOM 707 O O . ASP A 1 338 ? 2.565 37.063 -2.181 1.00 52.51 375 ASP A O 1
ATOM 712 N N . SER A 1 339 ? 1.856 36.268 -0.190 1.00 47.87 376 SER A N 1
ATOM 713 C CA . SER A 1 339 ? 3.217 36.074 0.324 1.00 53.14 376 SER A CA 1
ATOM 714 C C . SER A 1 339 ? 3.548 34.591 0.481 1.00 45.31 376 SER A C 1
ATOM 715 O O . SER A 1 339 ? 4.710 34.232 0.625 1.00 49.22 376 SER A O 1
ATOM 718 N N . VAL A 1 340 ? 2.514 33.755 0.584 1.00 47.39 377 VAL A N 1
ATOM 719 C CA . VAL A 1 340 ? 2.714 32.358 0.928 1.00 48.22 377 VAL A CA 1
ATOM 720 C C . VAL A 1 340 ? 2.185 31.542 -0.245 1.00 42.46 377 VAL A C 1
ATOM 721 O O . VAL A 1 340 ? 0.973 31.508 -0.500 1.00 39.51 377 VAL A O 1
ATOM 725 N N . PHE A 1 341 ? 3.094 30.864 -0.936 1.00 40.94 378 PHE A N 1
ATOM 726 C CA . PHE A 1 341 ? 2.699 30.083 -2.104 1.00 43.95 378 PHE A CA 1
ATOM 727 C C . PHE A 1 341 ? 3.719 28.973 -2.346 1.00 44.58 378 PHE A C 1
ATOM 728 O O . PHE A 1 341 ? 4.812 28.975 -1.766 1.00 42.48 378 PHE A O 1
ATOM 736 N N . ILE A 1 342 ? 3.325 28.049 -3.234 1.00 44.21 379 ILE A N 1
ATOM 737 C CA . ILE A 1 342 ? 3.951 26.750 -3.404 1.00 40.35 379 ILE A CA 1
ATOM 738 C C . ILE A 1 342 ? 3.988 26.408 -4.879 1.00 38.26 379 ILE A C 1
ATOM 739 O O . ILE A 1 342 ? 3.010 26.628 -5.591 1.00 43.81 379 ILE A O 1
ATOM 744 N N . PHE A 1 343 ? 5.116 25.847 -5.300 1.00 41.60 380 PHE A N 1
ATOM 745 C CA . PHE A 1 343 ? 5.250 25.282 -6.636 1.00 46.12 380 PHE A CA 1
ATOM 746 C C . PHE A 1 343 ? 5.286 23.763 -6.590 1.00 45.86 380 PHE A C 1
ATOM 747 O O . PHE A 1 343 ? 6.036 23.179 -5.816 1.00 47.22 380 PHE A O 1
ATOM 755 N N . HIS A 1 344 ? 4.540 23.146 -7.502 1.00 44.62 381 HIS A N 1
ATOM 756 C CA . HIS A 1 344 ? 4.673 21.719 -7.700 1.00 44.60 381 HIS A CA 1
ATOM 757 C C . HIS A 1 344 ? 5.243 21.509 -9.097 1.00 38.69 381 HIS A C 1
ATOM 758 O O . HIS A 1 344 ? 4.540 21.713 -10.071 1.00 45.72 381 HIS A O 1
ATOM 765 N N . VAL A 1 345 ? 6.490 21.030 -9.167 1.00 43.99 382 VAL A N 1
ATOM 766 C CA . VAL A 1 345 ? 7.208 20.936 -10.428 1.00 49.00 382 VAL A CA 1
ATOM 767 C C . VAL A 1 345 ? 7.232 19.476 -10.882 1.00 50.06 382 VAL A C 1
ATOM 768 O O . VAL A 1 345 ? 7.733 18.617 -10.176 1.00 46.23 382 VAL A O 1
ATOM 772 N N . ILE A 1 346 ? 6.682 19.217 -12.065 1.00 42.40 383 ILE A N 1
ATOM 773 C CA . ILE A 1 346 ? 6.415 17.866 -12.514 1.00 47.58 383 ILE A CA 1
ATOM 774 C C . ILE A 1 346 ? 7.269 17.576 -13.750 1.00 54.55 383 ILE A C 1
ATOM 775 O O . ILE A 1 346 ? 7.224 18.342 -14.711 1.00 60.00 383 ILE A O 1
ATOM 780 N N . SER A 1 347 ? 8.011 16.453 -13.708 1.00 53.25 384 SER A N 1
ATOM 781 C CA . SER A 1 347 ? 8.755 15.932 -14.852 1.00 63.05 384 SER A CA 1
ATOM 782 C C . SER A 1 347 ? 7.815 15.463 -15.959 1.00 56.31 384 SER A C 1
ATOM 783 O O . SER A 1 347 ? 6.902 14.664 -15.708 1.00 54.75 384 SER A O 1
ATOM 786 N N . PRO A 1 348 ? 8.070 15.871 -17.226 1.00 59.88 385 PRO A N 1
ATOM 787 C CA . PRO A 1 348 ? 7.212 15.456 -18.342 1.00 62.44 385 PRO A CA 1
ATOM 788 C C . PRO A 1 348 ? 7.168 13.961 -18.707 1.00 75.15 385 PRO A C 1
ATOM 789 O O . PRO A 1 348 ? 6.235 13.520 -19.384 1.00 81.22 385 PRO A O 1
ATOM 793 N N . HIS A 1 349 ? 8.150 13.160 -18.267 1.00 62.73 386 HIS A N 1
ATOM 794 C CA . HIS A 1 349 ? 8.163 11.773 -18.731 1.00 85.59 386 HIS A CA 1
ATOM 795 C C . HIS A 1 349 ? 8.477 10.753 -17.628 1.00 84.81 386 HIS A C 1
ATOM 796 O O . HIS A 1 349 ? 9.081 9.715 -17.897 1.00 92.32 386 HIS A O 1
ATOM 803 N N . HIS A 1 350 ? 8.040 11.026 -16.396 1.00 82.31 387 HIS A N 1
ATOM 804 C CA . HIS A 1 350 ? 8.138 10.063 -15.310 1.00 88.00 387 HIS A CA 1
ATOM 805 C C . HIS A 1 350 ? 6.879 10.204 -14.469 1.00 88.61 387 HIS A C 1
ATOM 806 O O . HIS A 1 350 ? 6.553 11.307 -14.019 1.00 100.22 387 HIS A O 1
ATOM 813 N N . LEU A 1 351 ? 6.206 9.070 -14.243 1.00 77.28 388 LEU A N 1
ATOM 814 C CA . LEU A 1 351 ? 4.921 9.027 -13.565 1.00 70.18 388 LEU A CA 1
ATOM 815 C C . LEU A 1 351 ? 4.962 9.680 -12.188 1.00 68.76 388 LEU A C 1
ATOM 816 O O . LEU A 1 351 ? 3.989 10.312 -11.797 1.00 69.45 388 LEU A O 1
ATOM 821 N N . ASN A 1 352 ? 6.086 9.535 -11.485 1.00 60.16 389 ASN A N 1
ATOM 822 C CA . ASN A 1 352 ? 6.171 9.970 -10.106 1.00 68.12 389 ASN A CA 1
ATOM 823 C C . ASN A 1 352 ? 7.468 10.728 -9.868 1.00 60.30 389 ASN A C 1
ATOM 824 O O . ASN A 1 352 ? 8.166 10.480 -8.892 1.00 65.59 389 ASN A O 1
ATOM 829 N N . GLU A 1 353 ? 7.803 11.629 -10.786 1.00 63.34 390 GLU A N 1
ATOM 830 C CA . GLU A 1 353 ? 8.978 12.463 -10.610 1.00 62.75 390 GLU A CA 1
ATOM 831 C C . GLU A 1 353 ? 8.523 13.919 -10.527 1.00 57.45 390 GLU A C 1
ATOM 832 O O . GLU A 1 353 ? 8.092 14.515 -11.518 1.00 49.24 390 GLU A O 1
ATOM 838 N N . SER A 1 354 ? 8.623 14.475 -9.326 1.00 50.23 391 SER A N 1
ATOM 839 C CA . SER A 1 354 ? 8.216 15.853 -9.104 1.00 51.61 391 SER A CA 1
ATOM 840 C C . SER A 1 354 ? 8.883 16.361 -7.834 1.00 54.44 391 SER A C 1
ATOM 841 O O . SER A 1 354 ? 9.481 15.568 -7.106 1.00 50.66 391 SER A O 1
ATOM 844 N N . PHE A 1 355 ? 8.843 17.684 -7.623 1.00 46.01 392 PHE A N 1
ATOM 845 C CA . PHE A 1 355 ? 9.360 18.257 -6.390 1.00 49.44 392 PHE A CA 1
ATOM 846 C C . PHE A 1 355 ? 8.488 19.447 -6.003 1.00 47.20 392 PHE A C 1
ATOM 847 O O . PHE A 1 355 ? 7.737 19.985 -6.815 1.00 44.93 392 PHE A O 1
ATOM 855 N N . PHE A 1 356 ? 8.657 19.844 -4.749 1.00 43.70 393 PHE A N 1
ATOM 856 C CA . PHE A 1 356 ? 7.921 20.890 -4.088 1.00 49.83 393 PHE A CA 1
ATOM 857 C C . PHE A 1 356 ? 8.884 22.040 -3.792 1.00 49.91 393 PHE A C 1
ATOM 858 O O . PHE A 1 356 ? 10.046 21.857 -3.419 1.00 44.89 393 PHE A O 1
ATOM 866 N N . LEU A 1 357 ? 8.366 23.253 -3.935 1.00 53.36 394 LEU A N 1
ATOM 867 C CA . LEU A 1 357 ? 9.122 24.453 -3.602 1.00 48.91 394 LEU A CA 1
ATOM 868 C C . LEU A 1 357 ? 8.098 25.370 -2.975 1.00 51.47 394 LEU A C 1
ATOM 869 O O . LEU A 1 357 ? 7.108 25.699 -3.638 1.00 48.86 394 LEU A O 1
ATOM 874 N N . GLY A 1 358 ? 8.296 25.638 -1.678 1.00 42.27 395 GLY A N 1
ATOM 875 C CA . GLY A 1 358 ? 7.385 26.433 -0.875 1.00 39.75 395 GLY A CA 1
ATOM 876 C C . GLY A 1 358 ? 8.071 27.739 -0.471 1.00 44.38 395 GLY A C 1
ATOM 877 O O . GLY A 1 358 ? 9.266 27.734 -0.193 1.00 45.44 395 GLY A O 1
ATOM 878 N N . PHE A 1 359 ? 7.304 28.852 -0.459 1.00 44.49 396 PHE A N 1
ATOM 879 C CA . PHE A 1 359 ? 7.847 30.175 -0.194 1.00 47.35 396 PHE A CA 1
ATOM 880 C C . PHE A 1 359 ? 6.962 30.921 0.797 1.00 46.76 396 PHE A C 1
ATOM 881 O O . PHE A 1 359 ? 5.740 30.898 0.677 1.00 48.13 396 PHE A O 1
ATOM 889 N N . ASP A 1 360 ? 7.615 31.566 1.770 1.00 55.57 397 ASP A N 1
ATOM 890 C CA . ASP A 1 360 ? 6.982 32.544 2.635 1.00 56.80 397 ASP A CA 1
ATOM 891 C C . ASP A 1 360 ? 7.830 33.807 2.619 1.00 53.42 397 ASP A C 1
ATOM 892 O O . ASP A 1 360 ? 8.834 33.906 3.318 1.00 54.41 397 ASP A O 1
ATOM 897 N N . LEU A 1 361 ? 7.347 34.790 1.870 1.00 52.96 398 LEU A N 1
ATOM 898 C CA . LEU A 1 361 ? 8.097 36.006 1.602 1.00 52.49 398 LEU A CA 1
ATOM 899 C C . LEU A 1 361 ? 7.992 36.988 2.763 1.00 52.74 398 LEU A C 1
ATOM 900 O O . LEU A 1 361 ? 8.833 37.870 2.855 1.00 58.19 398 LEU A O 1
ATOM 905 N N . GLU A 1 362 ? 6.977 36.817 3.629 1.00 56.38 399 GLU A N 1
ATOM 906 C CA . GLU A 1 362 ? 6.845 37.543 4.889 1.00 68.34 399 GLU A CA 1
ATOM 907 C C . GLU A 1 362 ? 8.104 37.361 5.749 1.00 69.33 399 GLU A C 1
ATOM 908 O O . GLU A 1 362 ? 8.580 38.333 6.328 1.00 68.08 399 GLU A O 1
ATOM 914 N N . ILE A 1 363 ? 8.666 36.140 5.786 1.00 61.66 400 ILE A N 1
ATOM 915 C CA . ILE A 1 363 ? 9.859 35.832 6.584 1.00 62.90 400 ILE A CA 1
ATOM 916 C C . ILE A 1 363 ? 11.037 35.499 5.675 1.00 64.56 400 ILE A C 1
ATOM 917 O O . ILE A 1 363 ? 12.119 35.202 6.172 1.00 68.36 400 ILE A O 1
ATOM 922 N N . GLU A 1 364 ? 10.804 35.546 4.350 1.00 62.67 401 GLU A N 1
ATOM 923 C CA . GLU A 1 364 ? 11.790 35.283 3.306 1.00 58.91 401 GLU A CA 1
ATOM 924 C C . GLU A 1 364 ? 12.397 33.880 3.474 1.00 69.56 401 GLU A C 1
ATOM 925 O O . GLU A 1 364 ? 13.616 33.694 3.528 1.00 63.10 401 GLU A O 1
ATOM 931 N N . TYR A 1 365 ? 11.513 32.886 3.573 1.00 63.66 402 TYR A N 1
ATOM 932 C CA . TYR A 1 365 ? 11.885 31.487 3.720 1.00 60.40 402 TYR A CA 1
ATOM 933 C C . TYR A 1 365 ? 11.521 30.712 2.450 1.00 55.02 402 TYR A C 1
ATOM 934 O O . TYR A 1 365 ? 10.454 30.914 1.881 1.00 51.45 402 TYR A O 1
ATOM 943 N N . VAL A 1 366 ? 12.420 29.824 2.021 1.00 56.78 403 VAL A N 1
ATOM 944 C CA . VAL A 1 366 ? 12.159 28.907 0.924 1.00 60.77 403 VAL A CA 1
ATOM 945 C C . VAL A 1 366 ? 12.501 27.482 1.375 1.00 66.83 403 VAL A C 1
ATOM 946 O O . VAL A 1 366 ? 13.589 27.231 1.899 1.00 56.18 403 VAL A O 1
ATOM 950 N N . HIS A 1 367 ? 11.570 26.553 1.118 1.00 54.22 404 HIS A N 1
ATOM 951 C CA . HIS A 1 367 ? 11.749 25.139 1.409 1.00 53.52 404 HIS A CA 1
ATOM 952 C C . HIS A 1 367 ? 11.547 24.291 0.152 1.00 51.95 404 HIS A C 1
ATOM 953 O O . HIS A 1 367 ? 10.537 24.418 -0.541 1.00 51.91 404 HIS A O 1
ATOM 960 N N . TYR A 1 368 ? 12.520 23.417 -0.110 1.00 49.02 405 TYR A N 1
ATOM 961 C CA . TYR A 1 368 ? 12.543 22.482 -1.225 1.00 53.53 405 TYR A CA 1
ATOM 962 C C . TYR A 1 368 ? 12.344 21.075 -0.675 1.00 52.10 405 TYR A C 1
ATOM 963 O O . TYR A 1 368 ? 12.997 20.710 0.297 1.00 53.78 405 TYR A O 1
ATOM 972 N N . GLU A 1 369 ? 11.545 20.261 -1.367 1.00 50.19 406 GLU A N 1
ATOM 973 C CA . GLU A 1 369 ? 11.566 18.838 -1.092 1.00 52.01 406 GLU A CA 1
ATOM 974 C C . GLU A 1 369 ? 11.367 18.032 -2.372 1.00 54.23 406 GLU A C 1
ATOM 975 O O . GLU A 1 369 ? 10.482 18.367 -3.151 1.00 45.98 406 GLU A O 1
ATOM 981 N N . ASP A 1 370 ? 12.164 16.954 -2.536 1.00 58.01 407 ASP A N 1
ATOM 982 C CA . ASP A 1 370 ? 11.978 15.944 -3.568 1.00 50.28 407 ASP A CA 1
ATOM 983 C C . ASP A 1 370 ? 10.783 15.069 -3.186 1.00 51.48 407 ASP A C 1
ATOM 984 O O . ASP A 1 370 ? 10.642 14.662 -2.042 1.00 48.95 407 ASP A O 1
ATOM 989 N N . LEU A 1 371 ? 9.873 14.865 -4.140 1.00 47.21 408 LEU A N 1
ATOM 990 C CA . LEU A 1 371 ? 8.694 14.052 -3.904 1.00 46.51 408 LEU A CA 1
ATOM 991 C C . LEU A 1 371 ? 8.803 12.761 -4.732 1.00 52.92 408 LEU A C 1
ATOM 992 O O . LEU A 1 371 ? 7.808 12.046 -4.852 1.00 52.30 408 LEU A O 1
ATOM 997 N N . ALA A 1 372 ? 9.968 12.501 -5.360 1.00 47.17 409 ALA A N 1
ATOM 998 C CA . ALA A 1 372 ? 10.091 11.327 -6.230 1.00 61.82 409 ALA A CA 1
ATOM 999 C C . ALA A 1 372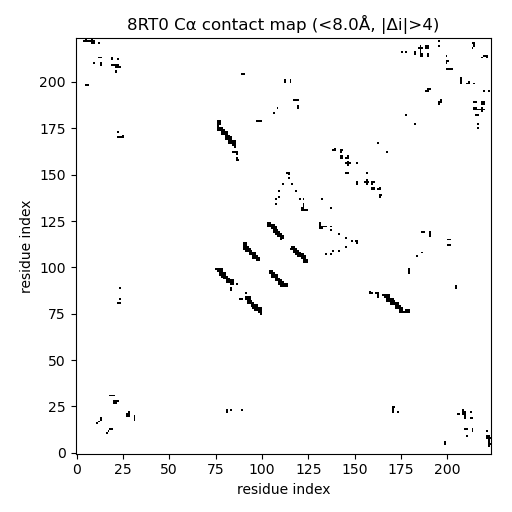 ? 10.003 10.028 -5.424 1.00 61.96 409 ALA A C 1
ATOM 1000 O O . ALA A 1 372 ? 10.375 9.973 -4.256 1.00 65.16 409 ALA A O 1
ATOM 1002 N N . GLN A 1 373 ? 9.504 8.987 -6.100 1.00 85.77 410 GLN A N 1
ATOM 1003 C CA . GLN A 1 373 ? 9.390 7.626 -5.599 1.00 90.50 410 GLN A CA 1
ATOM 1004 C C . GLN A 1 373 ? 10.363 6.759 -6.394 1.00 90.36 410 GLN A C 1
ATOM 1005 O O . GLN A 1 373 ? 10.321 6.748 -7.624 1.00 89.55 410 GLN A O 1
ATOM 1011 N N . HIS A 1 374 ? 11.239 6.055 -5.673 1.00 99.24 411 HIS A N 1
ATOM 1012 C CA . HIS A 1 374 ? 12.222 5.189 -6.303 1.00 111.19 411 HIS A CA 1
ATOM 1013 C C . HIS A 1 374 ? 12.339 3.880 -5.531 1.00 107.77 411 HIS A C 1
ATOM 1014 O O . HIS A 1 374 ? 12.609 3.886 -4.328 1.00 109.03 411 HIS A O 1
ATOM 1021 N N . TRP A 1 375 ? 12.137 2.765 -6.245 1.00 98.73 412 TRP A N 1
ATOM 1022 C CA . TRP A 1 375 ? 12.264 1.446 -5.650 1.00 90.31 412 TRP A CA 1
ATOM 1023 C C . TRP A 1 375 ? 13.661 0.898 -5.905 1.00 103.01 412 TRP A C 1
ATOM 1024 O O . TRP A 1 375 ? 14.188 1.021 -7.007 1.00 89.41 412 TRP A O 1
ATOM 1035 N N . HIS A 1 376 ? 14.226 0.244 -4.884 1.00 116.98 413 HIS A N 1
ATOM 1036 C CA . HIS A 1 376 ? 15.581 -0.272 -5.000 1.00 132.54 413 HIS A CA 1
ATOM 1037 C C . HIS A 1 376 ? 15.633 -1.675 -4.422 1.00 136.83 413 HIS A C 1
ATOM 1038 O O . HIS A 1 376 ? 15.250 -1.897 -3.279 1.00 139.70 413 HIS A O 1
ATOM 1045 N N . SER A 1 377 ? 16.099 -2.591 -5.269 1.00 145.40 414 SER A N 1
ATOM 1046 C CA . SER A 1 377 ? 16.453 -3.952 -4.922 1.00 148.22 414 SER A CA 1
ATOM 1047 C C . SER A 1 377 ? 17.372 -4.445 -6.032 1.00 145.26 414 SER A C 1
ATOM 1048 O O . SER A 1 377 ? 16.946 -4.616 -7.178 1.00 146.70 414 SER A O 1
ATOM 1051 N N . LEU A 1 378 ? 18.655 -4.576 -5.672 1.00 137.11 415 LEU A N 1
ATOM 1052 C CA . LEU A 1 378 ? 19.728 -4.932 -6.588 1.00 135.54 415 LEU A CA 1
ATOM 1053 C C . LEU A 1 378 ? 19.280 -6.052 -7.529 1.00 141.57 415 LEU A C 1
ATOM 1054 O O . LEU A 1 378 ? 18.716 -7.058 -7.079 1.00 147.98 415 LEU A O 1
ATOM 1059 N N . GLY A 1 379 ? 19.479 -5.820 -8.836 1.00 132.62 416 GLY A N 1
ATOM 1060 C CA . GLY A 1 379 ? 18.901 -6.658 -9.880 1.00 110.74 416 GLY A CA 1
ATOM 1061 C C . GLY A 1 379 ? 19.778 -6.792 -11.108 1.00 95.91 416 GLY A C 1
ATOM 1062 O O . GLY A 1 379 ? 19.202 -7.205 -12.131 1.00 94.70 416 GLY A O 1
ATOM 1063 N N . GLY A 1 386 ? 10.078 10.193 0.507 1.00 84.04 423 GLY A N 1
ATOM 1064 C CA . GLY A 1 386 ? 9.000 9.937 -0.474 1.00 91.25 423 GLY A CA 1
ATOM 1065 C C . GLY A 1 386 ? 7.665 10.506 -0.010 1.00 74.16 423 GLY A C 1
ATOM 1066 O O . GLY A 1 386 ? 6.627 9.918 -0.275 1.00 81.90 423 GLY A O 1
ATOM 1067 N N . ARG A 1 387 ? 7.724 11.652 0.675 1.00 73.94 424 ARG A N 1
ATOM 1068 C CA . ARG A 1 387 ? 6.566 12.425 1.098 1.00 67.42 424 ARG A CA 1
ATOM 1069 C C . ARG A 1 387 ? 5.598 12.653 -0.066 1.00 51.56 424 ARG A C 1
ATOM 1070 O O . ARG A 1 387 ? 5.996 12.917 -1.201 1.00 63.14 424 ARG A O 1
ATOM 1078 N N . THR A 1 388 ? 4.305 12.555 0.221 1.00 56.28 425 THR A N 1
ATOM 1079 C CA . THR A 1 388 ? 3.297 12.979 -0.754 1.00 59.42 425 THR A CA 1
ATOM 1080 C C . THR A 1 388 ? 3.252 14.508 -0.834 1.00 58.24 425 THR A C 1
ATOM 1081 O O . THR A 1 388 ? 3.722 15.196 0.080 1.00 54.01 425 THR A O 1
ATOM 1085 N N . PHE A 1 389 ? 2.650 15.026 -1.919 1.00 46.31 426 PHE A N 1
ATOM 1086 C CA . PHE A 1 389 ? 2.450 16.462 -2.070 1.00 57.64 426 PHE A CA 1
ATOM 1087 C C . PHE A 1 389 ? 1.784 17.076 -0.828 1.00 53.67 426 PHE A C 1
ATOM 1088 O O . PHE A 1 389 ? 2.244 18.084 -0.308 1.00 51.89 426 PHE A O 1
ATOM 1096 N N . ARG A 1 390 ? 0.731 16.433 -0.333 1.00 61.62 427 ARG A N 1
ATOM 1097 C CA . ARG A 1 390 ? -0.007 16.912 0.823 1.00 64.76 427 ARG A CA 1
ATOM 1098 C C . ARG A 1 390 ? 0.901 16.985 2.042 1.00 67.18 427 ARG A C 1
ATOM 1099 O O . ARG A 1 390 ? 0.878 17.980 2.762 1.00 59.85 427 ARG A O 1
ATOM 1107 N N . GLU A 1 391 ? 1.690 15.929 2.236 1.00 57.90 428 GLU A N 1
ATOM 1108 C CA . GLU A 1 391 ? 2.585 15.812 3.372 1.00 62.21 428 GLU A CA 1
ATOM 1109 C C . GLU A 1 391 ? 3.615 16.933 3.314 1.00 59.55 428 GLU A C 1
ATOM 1110 O O . GLU A 1 391 ? 3.887 17.573 4.331 1.00 65.68 428 GLU A O 1
ATOM 1116 N N . ALA A 1 392 ? 4.158 17.168 2.113 1.00 56.16 429 ALA A N 1
ATOM 1117 C CA . ALA A 1 392 ? 5.121 18.239 1.895 1.00 49.93 429 ALA A CA 1
ATOM 1118 C C . ALA A 1 392 ? 4.511 19.619 2.193 1.00 46.41 429 ALA A C 1
ATOM 1119 O O . ALA A 1 392 ? 5.141 20.439 2.866 1.00 54.01 429 ALA A O 1
ATOM 1121 N N . TYR A 1 393 ? 3.260 19.829 1.764 1.00 47.04 430 TYR A N 1
ATOM 1122 C CA . TYR A 1 393 ? 2.464 21.025 2.032 1.00 57.59 430 TYR A CA 1
ATOM 1123 C C . TYR A 1 393 ? 2.324 21.249 3.537 1.00 49.50 430 TYR A C 1
ATOM 1124 O O . TYR A 1 393 ? 2.676 22.319 4.026 1.00 47.67 430 TYR A O 1
ATOM 1133 N N . ARG A 1 394 ? 1.863 20.220 4.260 1.00 56.68 431 ARG A N 1
ATOM 1134 C CA . ARG A 1 394 ? 1.621 20.299 5.700 1.00 62.53 431 ARG A CA 1
ATOM 1135 C C . ARG A 1 394 ? 2.934 20.589 6.415 1.00 66.24 431 ARG A C 1
ATOM 1136 O O . ARG A 1 394 ? 3.003 21.514 7.221 1.00 82.61 431 ARG A O 1
ATOM 1144 N N . GLU A 1 395 ? 3.983 19.848 6.030 1.00 61.64 432 GLU A N 1
ATOM 1145 C CA . GLU A 1 395 ? 5.311 20.002 6.603 1.00 55.49 432 GLU A CA 1
ATOM 1146 C C . GLU A 1 395 ? 5.793 21.448 6.464 1.00 61.96 432 GLU A C 1
ATOM 1147 O O . GLU A 1 395 ? 6.350 22.019 7.407 1.00 63.94 432 GLU A O 1
ATOM 1153 N N . PHE A 1 396 ? 5.521 22.045 5.294 1.00 59.06 433 PHE A N 1
ATOM 1154 C CA . PHE A 1 396 ? 6.054 23.352 4.952 1.00 48.93 433 PHE A CA 1
ATOM 1155 C C . PHE A 1 396 ? 5.565 24.436 5.921 1.00 48.44 433 PHE A C 1
ATOM 1156 O O . PHE A 1 396 ? 6.341 25.306 6.325 1.00 51.98 433 PHE A O 1
ATOM 1164 N N . PHE A 1 397 ? 4.271 24.399 6.238 1.00 49.94 434 PHE A N 1
ATOM 1165 C CA . PHE A 1 397 ? 3.659 25.302 7.194 1.00 56.43 434 PHE A CA 1
ATOM 1166 C C . PHE A 1 397 ? 4.212 25.147 8.617 1.00 71.79 434 PHE A C 1
ATOM 1167 O O . PHE A 1 397 ? 4.365 26.158 9.316 1.00 60.47 434 PHE A O 1
ATOM 1175 N N . ASN A 1 398 ? 4.503 23.902 9.029 1.00 62.95 435 ASN A N 1
ATOM 1176 C CA . ASN A 1 398 ? 5.184 23.618 10.285 1.00 67.75 435 ASN A CA 1
ATOM 1177 C C . ASN A 1 398 ? 6.562 24.276 10.337 1.00 71.74 435 ASN A C 1
ATOM 1178 O O . ASN A 1 398 ? 6.880 24.944 11.322 1.00 71.84 435 ASN A O 1
ATOM 1183 N N . LEU A 1 399 ? 7.374 24.082 9.284 1.00 63.91 436 LEU A N 1
ATOM 1184 C CA . LEU A 1 399 ? 8.722 24.632 9.268 1.00 57.81 436 LEU A CA 1
ATOM 1185 C C . LEU A 1 399 ? 8.676 26.158 9.286 1.00 75.08 436 LEU A C 1
ATOM 1186 O O . LEU A 1 399 ? 9.486 26.788 9.977 1.00 71.95 436 LEU A O 1
ATOM 1191 N N . ALA A 1 400 ? 7.734 26.729 8.515 1.00 68.80 437 ALA A N 1
ATOM 1192 C CA . ALA A 1 400 ? 7.636 28.175 8.414 1.00 70.44 437 ALA A CA 1
ATOM 1193 C C . ALA A 1 400 ? 7.184 28.764 9.753 1.00 63.37 437 ALA A C 1
ATOM 1194 O O . ALA A 1 400 ? 7.822 29.692 10.240 1.00 71.93 437 ALA A O 1
ATOM 1196 N N . SER A 1 401 ? 6.185 28.146 10.391 1.00 68.83 438 SER A N 1
ATOM 1197 C CA . SER A 1 401 ? 5.687 28.607 11.680 1.00 70.33 438 SER A CA 1
ATOM 1198 C C . SER A 1 401 ? 6.747 28.456 12.771 1.00 75.67 438 SER A C 1
ATOM 1199 O O . SER A 1 401 ? 6.583 28.988 13.860 1.00 87.80 438 SER A O 1
ATOM 1202 N N . ARG A 1 402 ? 7.847 27.773 12.443 1.00 77.86 439 ARG A N 1
ATOM 1203 C CA . ARG A 1 402 ? 8.950 27.566 13.364 1.00 89.82 439 ARG A CA 1
ATOM 1204 C C . ARG A 1 402 ? 9.807 28.827 13.464 1.00 96.34 439 ARG A C 1
ATOM 1205 O O . ARG A 1 402 ? 10.277 29.125 14.564 1.00 108.95 439 ARG A O 1
ATOM 1213 N N . SER A 1 403 ? 9.983 29.555 12.344 1.00 86.81 440 SER A N 1
ATOM 1214 C CA . SER A 1 403 ? 10.832 30.743 12.298 1.00 95.78 440 SER A CA 1
ATOM 1215 C C . SER A 1 403 ? 10.579 31.618 13.520 1.00 100.28 440 SER A C 1
ATOM 1216 O O . SER A 1 403 ? 9.432 31.908 13.857 1.00 92.14 440 SER A O 1
ATOM 1219 N N . THR A 1 404 ? 11.675 31.984 14.191 1.00 107.31 441 THR A N 1
ATOM 1220 C CA . THR A 1 404 ? 11.639 32.932 15.294 1.00 119.77 441 THR A CA 1
ATOM 1221 C C . THR A 1 404 ? 11.264 34.321 14.773 1.00 124.15 441 THR A C 1
ATOM 1222 O O . THR A 1 404 ? 10.665 35.104 15.508 1.00 122.98 441 THR A O 1
ATOM 1226 N N . MET A 1 405 ? 11.594 34.578 13.493 1.00 119.81 442 MET A N 1
ATOM 1227 C CA . MET A 1 405 ? 11.341 35.822 12.779 1.00 103.73 442 MET A CA 1
ATOM 1228 C C . MET A 1 405 ? 9.843 35.988 12.495 1.00 93.52 442 MET A C 1
ATOM 1229 O O . MET A 1 405 ? 9.394 37.090 12.180 1.00 94.52 442 MET A O 1
ATOM 1234 N N . ALA A 1 406 ? 9.074 34.899 12.629 1.00 85.82 443 ALA A N 1
ATOM 1235 C CA . ALA A 1 406 ? 7.660 34.907 12.299 1.00 88.33 443 ALA A CA 1
ATOM 1236 C C . ALA A 1 406 ? 6.875 35.588 13.411 1.00 90.67 443 ALA A C 1
ATOM 1237 O O . ALA A 1 406 ? 6.973 35.211 14.579 1.00 88.52 443 ALA A O 1
ATOM 1239 N N . SER A 1 407 ? 6.122 36.612 12.994 1.00 99.41 444 SER A N 1
ATOM 1240 C CA . SER A 1 407 ? 5.103 37.288 13.777 1.00 93.57 444 SER A CA 1
ATOM 1241 C C . SER A 1 407 ? 4.120 36.262 14.336 1.00 95.49 444 SER A C 1
ATOM 1242 O O . SER A 1 407 ? 3.796 35.271 13.677 1.00 96.24 444 SER A O 1
ATOM 1245 N N . ASP A 1 408 ? 3.673 36.523 15.569 1.00 91.38 445 ASP A N 1
ATOM 1246 C CA . ASP A 1 408 ? 2.725 35.685 16.285 1.00 101.26 445 ASP A CA 1
ATOM 1247 C C . ASP A 1 408 ? 1.484 35.439 15.428 1.00 94.36 445 ASP A C 1
ATOM 1248 O O . ASP A 1 408 ? 0.977 34.322 15.374 1.00 95.17 445 ASP A O 1
ATOM 1253 N N . ILE A 1 409 ? 1.001 36.506 14.785 1.00 93.33 446 ILE A N 1
ATOM 1254 C CA . ILE A 1 409 ? -0.198 36.474 13.963 1.00 92.53 446 ILE A CA 1
ATOM 1255 C C . ILE A 1 409 ? 0.099 35.697 12.680 1.00 88.25 446 ILE A C 1
ATOM 1256 O O . ILE A 1 409 ? -0.736 34.928 12.208 1.00 81.11 446 ILE A O 1
ATOM 1261 N N . HIS A 1 410 ? 1.304 35.903 12.142 1.00 72.58 447 HIS A N 1
ATOM 1262 C CA . HIS A 1 410 ? 1.786 35.182 10.980 1.00 78.86 447 HIS A CA 1
ATOM 1263 C C . HIS A 1 410 ? 1.687 33.674 11.212 1.00 82.61 447 HIS A C 1
ATOM 1264 O O . HIS A 1 410 ? 1.051 32.991 10.407 1.00 69.71 447 HIS A O 1
ATOM 1271 N N . LYS A 1 411 ? 2.219 33.209 12.361 1.00 85.79 448 LYS A N 1
ATOM 1272 C CA . LYS A 1 411 ? 2.298 31.802 12.739 1.00 74.81 448 LYS A CA 1
ATOM 1273 C C . LYS A 1 411 ? 0.904 31.182 12.764 1.00 78.39 448 LYS A C 1
ATOM 1274 O O . LYS A 1 411 ? 0.726 30.036 12.344 1.00 82.02 448 LYS A O 1
ATOM 1280 N N . LYS A 1 412 ? -0.074 31.987 13.194 1.00 78.37 449 LYS A N 1
ATOM 1281 C CA . LYS A 1 412 ? -1.450 31.547 13.360 1.00 78.69 449 LYS A CA 1
ATOM 1282 C C . LYS A 1 412 ? -2.079 31.280 12.000 1.00 68.56 449 LYS A C 1
ATOM 1283 O O . LYS A 1 412 ? -2.845 30.336 11.870 1.00 67.41 449 LYS A O 1
ATOM 1289 N N . ARG A 1 413 ? -1.736 32.104 11.004 1.00 67.81 450 ARG A N 1
ATOM 1290 C CA . ARG A 1 413 ? -2.328 31.963 9.678 1.00 68.00 450 ARG A CA 1
ATOM 1291 C C . ARG A 1 413 ? -1.641 30.823 8.921 1.00 52.70 450 ARG A C 1
ATOM 1292 O O . ARG A 1 413 ? -2.285 30.134 8.140 1.00 53.40 450 ARG A O 1
ATOM 1300 N N . LEU A 1 414 ? -0.346 30.630 9.193 1.00 49.87 451 LEU A N 1
ATOM 1301 C CA . LEU A 1 414 ? 0.425 29.514 8.672 1.00 60.91 451 LEU A CA 1
ATOM 1302 C C . LEU A 1 414 ? -0.243 28.214 9.103 1.00 61.40 451 LEU A C 1
ATOM 1303 O O . LEU A 1 414 ? -0.543 27.375 8.253 1.00 65.07 451 LEU A O 1
ATOM 1308 N N . GLN A 1 415 ? -0.602 28.138 10.394 1.00 64.70 452 GLN A N 1
ATOM 1309 C CA . GLN A 1 415 ? -1.208 26.953 10.992 1.00 67.45 452 GLN A CA 1
ATOM 1310 C C . GLN A 1 415 ? -2.598 26.684 10.426 1.00 62.29 452 GLN A C 1
ATOM 1311 O O . GLN A 1 415 ? -2.973 25.525 10.247 1.00 70.32 452 GLN A O 1
ATOM 1317 N N . ARG A 1 416 ? -3.356 27.752 10.154 1.00 60.54 453 ARG A N 1
ATOM 1318 C CA . ARG A 1 416 ? -4.670 27.605 9.538 1.00 60.49 453 ARG A CA 1
ATOM 1319 C C . ARG A 1 416 ? -4.544 27.179 8.074 1.00 63.24 453 ARG A C 1
ATOM 1320 O O . ARG A 1 416 ? -5.357 26.376 7.622 1.00 69.02 453 ARG A O 1
ATOM 1328 N N . SER A 1 417 ? -3.535 27.697 7.347 1.00 61.38 454 SER A N 1
ATOM 1329 C CA . SER A 1 417 ? -3.332 27.352 5.939 1.00 58.38 454 SER A CA 1
ATOM 1330 C C . SER A 1 417 ? -2.977 25.880 5.814 1.00 54.40 454 SER A C 1
ATOM 1331 O O . SER A 1 417 ? -3.449 25.199 4.901 1.00 50.83 454 SER A O 1
ATOM 1334 N N . ARG A 1 418 ? -2.182 25.420 6.784 1.00 53.21 455 ARG A N 1
ATOM 1335 C CA . ARG A 1 418 ? -1.727 24.044 6.899 1.00 65.15 455 ARG A CA 1
ATOM 1336 C C . ARG A 1 418 ? -2.886 23.046 6.852 1.00 65.45 455 ARG A C 1
ATOM 1337 O O . ARG A 1 418 ? -2.744 21.981 6.269 1.00 67.55 455 ARG A O 1
ATOM 1345 N N . MET A 1 419 ? -4.028 23.396 7.445 1.00 67.66 456 MET A N 1
ATOM 1346 C CA . MET A 1 419 ? -5.171 22.500 7.519 1.00 69.47 456 MET A CA 1
ATOM 1347 C C . MET A 1 419 ? -6.258 22.881 6.511 1.00 70.73 456 MET A C 1
ATOM 1348 O O . MET A 1 419 ? -7.384 22.390 6.582 1.00 67.18 456 MET A O 1
ATOM 1353 N N . SER A 1 420 ? -5.929 23.759 5.562 1.00 61.84 457 SER A N 1
ATOM 1354 C CA . SER A 1 420 ? -6.907 24.154 4.559 1.00 63.92 457 SER A CA 1
ATOM 1355 C C . SER A 1 420 ? -6.383 23.809 3.170 1.00 68.48 457 SER A C 1
ATOM 1356 O O . SER A 1 420 ? -5.252 23.365 3.020 1.00 71.46 457 SER A O 1
ATOM 1359 N N . HIS A 1 421 ? -7.240 24.004 2.168 1.00 65.26 458 HIS A N 1
ATOM 1360 C CA . HIS A 1 421 ? -6.958 23.677 0.787 1.00 58.20 458 HIS A CA 1
ATOM 1361 C C . HIS A 1 421 ? -6.311 24.888 0.104 1.00 58.90 458 HIS A C 1
ATOM 1362 O O . HIS A 1 421 ? -6.850 25.990 0.186 1.00 55.18 458 HIS A O 1
ATOM 1369 N N . PRO A 1 422 ? -5.157 24.732 -0.592 1.00 57.47 459 PRO A N 1
ATOM 1370 C CA . PRO A 1 422 ? -4.540 25.833 -1.354 1.00 53.22 459 PRO A CA 1
ATOM 1371 C C . PRO A 1 422 ? -5.332 26.186 -2.614 1.00 54.52 459 PRO A C 1
ATOM 1372 O O . PRO A 1 422 ? -6.150 25.397 -3.074 1.00 58.78 459 PRO A O 1
ATOM 1376 N N . ILE A 1 423 ? -5.050 27.374 -3.166 1.00 53.73 460 ILE A N 1
ATOM 1377 C CA . ILE A 1 423 ? -5.729 27.914 -4.332 1.00 48.83 460 ILE A CA 1
ATOM 1378 C C . ILE A 1 423 ? -4.826 27.699 -5.554 1.00 49.96 460 ILE A C 1
ATOM 1379 O O . ILE A 1 423 ? -3.756 28.295 -5.648 1.00 42.91 460 ILE A O 1
ATOM 1384 N N . TYR A 1 424 ? -5.291 26.904 -6.519 1.00 44.09 461 TYR A N 1
ATOM 1385 C CA . TYR A 1 424 ? -4.519 26.648 -7.714 1.00 44.60 461 TYR A CA 1
ATOM 1386 C C . TYR A 1 424 ? -4.576 27.878 -8.620 1.00 42.37 461 TYR A C 1
ATOM 1387 O O . TYR A 1 424 ? -5.647 28.340 -8.963 1.00 43.13 461 TYR A O 1
ATOM 1396 N N . LEU A 1 425 ? -3.428 28.349 -9.089 1.00 42.83 462 LEU A N 1
ATOM 1397 C CA . LEU A 1 425 ? -3.403 29.489 -10.002 1.00 41.05 462 LEU A CA 1
ATOM 1398 C C . LEU A 1 425 ? -2.881 29.130 -11.390 1.00 51.52 462 LEU A C 1
ATOM 1399 O O . LEU A 1 425 ? -2.601 30.043 -12.185 1.00 50.01 462 LEU A O 1
ATOM 1404 N N . GLY A 1 426 ? -2.688 27.823 -11.664 1.00 51.49 463 GLY A N 1
ATOM 1405 C CA . GLY A 1 426 ? -2.276 27.422 -13.008 1.00 45.17 463 GLY A CA 1
ATOM 1406 C C . GLY A 1 426 ? -0.826 26.952 -13.124 1.00 42.68 463 GLY A C 1
ATOM 1407 O O . GLY A 1 426 ? -0.150 26.718 -12.122 1.00 45.82 463 GLY A O 1
ATOM 1408 N N . VAL A 1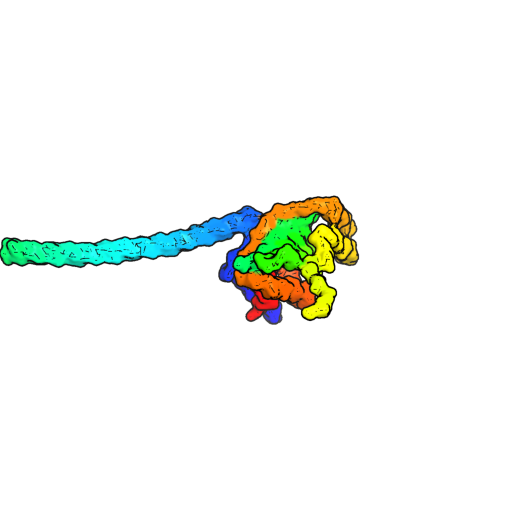 427 ? -0.338 26.938 -14.373 1.00 41.70 464 VAL A N 1
ATOM 1409 C CA . VAL A 1 427 ? 0.901 26.295 -14.797 1.00 54.18 464 VAL A CA 1
ATOM 1410 C C . VAL A 1 427 ? 1.793 27.269 -15.594 1.00 52.54 464 VAL A C 1
ATOM 1411 O O . VAL A 1 427 ? 1.305 28.065 -16.376 1.00 47.33 464 VAL A O 1
ATOM 1415 N N . HIS A 1 428 ? 3.101 27.252 -15.319 1.00 48.62 465 HIS A N 1
ATOM 1416 C CA . HIS A 1 428 ? 4.170 27.807 -16.146 1.00 51.49 465 HIS A CA 1
ATOM 1417 C C . HIS A 1 428 ? 5.024 26.676 -16.725 1.00 57.45 465 HIS A C 1
ATOM 1418 O O . HIS A 1 428 ? 5.293 25.669 -16.048 1.00 51.37 465 HIS A O 1
ATOM 1425 N N . ASN A 1 429 ? 5.474 26.901 -17.961 1.00 57.16 466 ASN A N 1
ATOM 1426 C CA . ASN A 1 429 ? 6.299 25.986 -18.744 1.00 64.25 466 ASN A CA 1
ATOM 1427 C C . ASN A 1 429 ? 7.439 26.782 -19.365 1.00 63.74 466 ASN A C 1
ATOM 1428 O O . ASN A 1 429 ? 7.199 27.619 -20.244 1.00 69.11 466 ASN A O 1
ATOM 1433 N N . TYR A 1 430 ? 8.659 26.544 -18.856 1.00 52.67 467 TYR A N 1
ATOM 1434 C CA . TYR A 1 430 ? 9.863 27.169 -19.384 1.00 52.80 467 TYR A CA 1
ATOM 1435 C C . TYR A 1 430 ? 10.714 26.143 -20.129 1.00 69.89 467 TYR A C 1
ATOM 1436 O O . TYR A 1 430 ? 10.524 24.942 -19.936 1.00 67.13 467 TYR A O 1
ATOM 1445 N N . GLU A 1 431 ? 11.678 26.625 -20.937 1.00 72.05 468 GLU A N 1
ATOM 1446 C CA . GLU A 1 431 ? 12.410 25.738 -21.834 1.00 62.16 468 GLU A CA 1
ATOM 1447 C C . GLU A 1 431 ? 13.712 25.319 -21.157 1.00 66.52 468 GLU A C 1
ATOM 1448 O O . GLU A 1 431 ? 14.773 25.886 -21.397 1.00 68.44 468 GLU A O 1
ATOM 1454 N N . LEU A 1 432 ? 13.602 24.319 -20.279 1.00 64.57 469 LEU A N 1
ATOM 1455 C CA . LEU A 1 432 ? 14.751 23.705 -19.631 1.00 62.83 469 LEU A CA 1
ATOM 1456 C C . LEU A 1 432 ? 14.329 22.313 -19.169 1.00 64.04 469 LEU A C 1
ATOM 1457 O O . LEU A 1 432 ? 13.148 21.975 -19.213 1.00 67.72 469 LEU A O 1
ATOM 1462 N N . SER A 1 433 ? 15.309 21.505 -18.768 1.00 54.78 470 SER A N 1
ATOM 1463 C CA . SER A 1 433 ? 15.054 20.123 -18.398 1.00 56.65 470 SER A CA 1
ATOM 1464 C C . SER A 1 433 ? 14.582 20.087 -16.941 1.00 53.52 470 SER A C 1
ATOM 1465 O O . SER A 1 433 ? 14.845 21.019 -16.155 1.00 54.74 470 SER A O 1
ATOM 1468 N N . TYR A 1 434 ? 13.960 18.958 -16.573 1.00 54.88 471 TYR A N 1
ATOM 1469 C CA . TYR A 1 434 ? 13.608 18.674 -15.193 1.00 51.44 471 TYR A CA 1
ATOM 1470 C C . TYR A 1 434 ? 14.852 18.791 -14.308 1.00 56.57 471 TYR A C 1
ATOM 1471 O O . TYR A 1 434 ? 14.853 19.526 -13.316 1.00 57.88 471 TYR A O 1
ATOM 1480 N N . ILE A 1 435 ? 15.949 18.156 -14.750 1.00 54.50 472 ILE A N 1
ATOM 1481 C CA . ILE A 1 435 ? 17.201 18.076 -14.006 1.00 54.48 472 ILE A CA 1
ATOM 1482 C C . ILE A 1 435 ? 17.725 19.492 -13.784 1.00 51.70 472 ILE A C 1
ATOM 1483 O O . ILE A 1 435 ? 18.200 19.813 -12.696 1.00 59.39 472 ILE A O 1
ATOM 1488 N N . ALA A 1 436 ? 17.644 20.338 -14.820 1.00 49.80 473 ALA A N 1
ATOM 1489 C CA . ALA A 1 436 ? 18.141 21.701 -14.671 1.00 58.74 473 ALA A CA 1
ATOM 1490 C C . ALA A 1 436 ? 17.280 22.547 -13.706 1.00 51.88 473 ALA A C 1
ATOM 1491 O O . ALA A 1 436 ? 17.816 23.264 -12.840 1.00 54.41 473 ALA A O 1
ATOM 1493 N N . ILE A 1 437 ? 15.944 22.425 -13.795 1.00 46.95 474 ILE A N 1
ATOM 1494 C CA . ILE A 1 437 ? 15.104 23.281 -12.960 1.00 49.25 474 ILE A CA 1
ATOM 1495 C C . ILE A 1 437 ? 15.239 22.835 -11.507 1.00 45.95 474 ILE A C 1
ATOM 1496 O O . ILE A 1 437 ? 15.252 23.678 -10.601 1.00 51.69 474 ILE A O 1
ATOM 1501 N N . LYS A 1 438 ? 15.489 21.523 -11.349 1.00 47.72 475 LYS A N 1
ATOM 1502 C CA . LYS A 1 438 ? 15.604 20.852 -10.068 1.00 54.20 475 LYS A CA 1
ATOM 1503 C C . LYS A 1 438 ? 16.854 21.330 -9.360 1.00 49.62 475 LYS A C 1
ATOM 1504 O O . LYS A 1 438 ? 16.794 21.659 -8.189 1.00 58.31 475 LYS A O 1
ATOM 1510 N N . SER A 1 439 ? 17.949 21.401 -10.113 1.00 51.00 476 SER A N 1
ATOM 1511 C CA . SER A 1 439 ? 19.217 21.966 -9.672 1.00 52.69 476 SER A CA 1
ATOM 1512 C C . SER A 1 439 ? 19.084 23.462 -9.322 1.00 50.16 476 SER A C 1
ATOM 1513 O O . SER A 1 439 ? 19.528 23.934 -8.256 1.00 50.76 476 SER A O 1
ATOM 1516 N N . ASN A 1 440 ? 18.460 24.227 -10.222 1.00 46.76 477 ASN A N 1
ATOM 1517 C CA . ASN A 1 440 ? 18.109 25.620 -9.937 1.00 51.64 477 ASN A CA 1
ATOM 1518 C C . ASN A 1 440 ? 17.340 25.7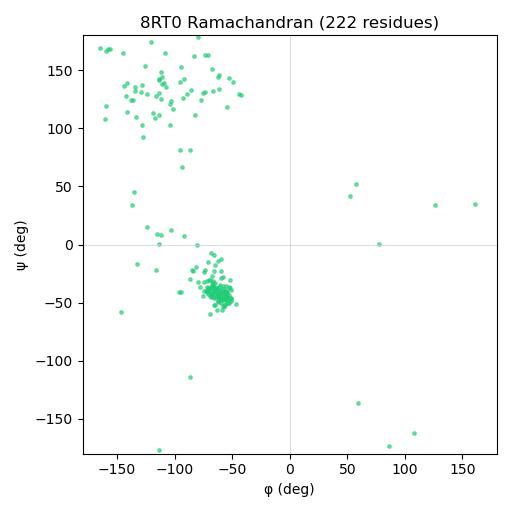47 -8.621 1.00 52.99 477 ASN A C 1
ATOM 1519 O O . ASN A 1 440 ? 17.737 26.543 -7.756 1.00 53.36 477 ASN A O 1
ATOM 1524 N N . ALA A 1 441 ? 16.344 24.872 -8.410 1.00 44.70 478 ALA A N 1
ATOM 1525 C CA . ALA A 1 441 ? 15.556 25.008 -7.192 1.00 47.46 478 ALA A CA 1
ATOM 1526 C C . ALA A 1 441 ? 16.419 24.806 -5.961 1.00 52.10 478 ALA A C 1
ATOM 1527 O O . ALA A 1 441 ? 16.287 25.553 -4.990 1.00 60.35 478 ALA A O 1
ATOM 1529 N N . MET A 1 442 ? 17.349 23.848 -6.049 1.00 64.78 479 MET A N 1
ATOM 1530 C CA . MET A 1 442 ? 18.211 23.511 -4.922 1.00 66.64 479 MET A CA 1
ATOM 1531 C C . MET A 1 442 ? 19.286 24.577 -4.710 1.00 55.40 479 MET A C 1
ATOM 1532 O O . MET A 1 442 ? 19.602 24.905 -3.563 1.00 56.16 479 MET A O 1
ATOM 1537 N N . GLN A 1 443 ? 19.851 25.097 -5.810 1.00 50.54 480 GLN A N 1
ATOM 1538 C CA . GLN A 1 443 ? 20.737 26.257 -5.738 1.00 63.02 480 GLN A CA 1
ATOM 1539 C C . GLN A 1 443 ? 20.029 27.361 -4.943 1.00 70.15 480 GLN A C 1
ATOM 1540 O O . GLN A 1 443 ? 20.609 27.908 -4.009 1.00 58.98 480 GLN A O 1
ATOM 1546 N N . LEU A 1 444 ? 18.740 27.620 -5.262 1.00 59.36 481 LEU A N 1
ATOM 1547 C CA . LEU A 1 444 ? 17.978 28.673 -4.603 1.00 56.09 481 LEU A CA 1
ATOM 1548 C C . LEU A 1 444 ? 17.971 28.500 -3.088 1.00 56.71 481 LEU A C 1
ATOM 1549 O O . LEU A 1 444 ? 18.079 29.488 -2.373 1.00 61.33 481 LEU A O 1
ATOM 1554 N N . VAL A 1 445 ? 17.866 27.255 -2.606 1.00 58.87 482 VAL A N 1
ATOM 1555 C CA . VAL A 1 445 ? 17.733 26.959 -1.179 1.00 58.80 482 VAL A CA 1
ATOM 1556 C C . VAL A 1 445 ? 19.116 26.847 -0.507 1.00 67.16 482 VAL A C 1
ATOM 1557 O O . VAL A 1 445 ? 19.244 27.139 0.680 1.00 72.79 482 VAL A O 1
ATOM 1561 N N . THR A 1 446 ? 20.154 26.418 -1.235 1.00 64.30 483 THR A N 1
ATOM 1562 C CA . THR A 1 446 ? 21.407 26.040 -0.575 1.00 75.06 483 THR A CA 1
ATOM 1563 C C . THR A 1 446 ? 22.401 27.206 -0.543 1.00 86.69 483 THR A C 1
ATOM 1564 O O . THR A 1 446 ? 23.087 27.400 0.462 1.00 88.87 483 THR A O 1
ATOM 1568 N N . ASP A 1 447 ? 22.476 27.958 -1.652 1.00 69.46 484 ASP A N 1
ATOM 1569 C CA . ASP A 1 447 ? 23.341 29.118 -1.805 1.00 68.78 484 ASP A CA 1
ATOM 1570 C C . ASP A 1 447 ? 22.687 30.357 -1.173 1.00 71.38 484 ASP A C 1
ATOM 1571 O O . ASP A 1 447 ? 21.726 30.905 -1.720 1.00 72.06 484 ASP A O 1
A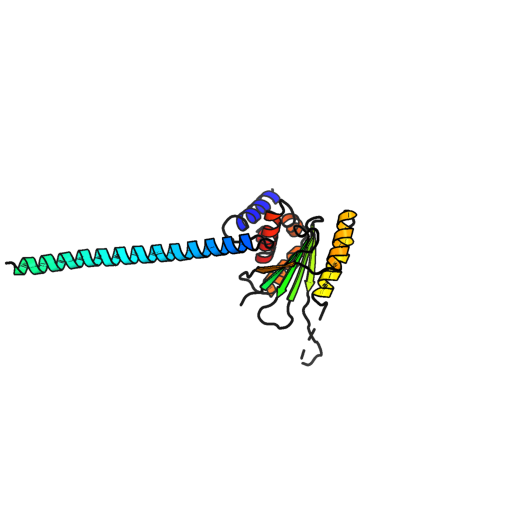TOM 1576 N N . GLU A 1 448 ? 23.278 30.843 -0.072 1.00 70.02 485 GLU A N 1
ATOM 1577 C CA . GLU A 1 448 ? 22.706 31.862 0.803 1.00 75.47 485 GLU A CA 1
ATOM 1578 C C . GLU A 1 448 ? 22.710 33.245 0.150 1.00 82.77 485 GLU A C 1
ATOM 1579 O O . GLU A 1 448 ? 21.817 34.061 0.425 1.00 65.08 485 GLU A O 1
ATOM 1585 N N . ASP A 1 449 ? 23.724 33.472 -0.699 1.00 78.04 486 ASP A N 1
ATOM 1586 C CA . ASP A 1 449 ? 23.958 34.725 -1.397 1.00 83.85 486 ASP A CA 1
ATOM 1587 C C . ASP A 1 449 ? 22.872 34.954 -2.455 1.00 86.35 486 ASP A C 1
ATOM 1588 O O . ASP A 1 449 ? 22.156 35.960 -2.400 1.00 83.46 486 ASP A O 1
ATOM 1593 N N . LEU A 1 450 ? 22.774 34.017 -3.410 1.00 68.50 487 LEU A N 1
ATOM 1594 C CA . LEU A 1 450 ? 21.720 33.986 -4.411 1.00 71.46 487 LEU A CA 1
ATOM 1595 C C . LEU A 1 450 ? 20.353 34.206 -3.760 1.00 66.57 487 LEU A C 1
ATOM 1596 O O . LEU A 1 450 ? 19.630 35.126 -4.135 1.00 79.18 487 LEU A O 1
ATOM 1601 N N . GLN A 1 451 ? 20.072 33.421 -2.723 1.00 67.21 488 GLN A N 1
ATOM 1602 C CA . GLN A 1 451 ? 18.826 33.486 -1.989 1.00 63.55 488 GLN A CA 1
ATOM 1603 C C . GLN A 1 451 ? 18.564 34.910 -1.486 1.00 71.36 488 GLN A C 1
ATOM 1604 O O . GLN A 1 451 ? 17.431 35.371 -1.578 1.00 60.89 488 GLN A O 1
ATOM 1610 N N . LYS A 1 452 ? 19.593 35.611 -0.992 1.00 71.10 489 LYS A N 1
ATOM 1611 C CA . LYS A 1 452 ? 19.364 36.929 -0.398 1.00 69.03 489 LYS A CA 1
ATOM 1612 C C . LYS A 1 452 ? 19.091 37.981 -1.474 1.00 60.09 489 LYS A C 1
ATOM 1613 O O . LYS A 1 452 ? 18.450 38.997 -1.208 1.00 56.79 489 LYS A O 1
ATOM 1619 N N . HIS A 1 453 ? 19.565 37.692 -2.682 1.00 56.37 490 HIS A N 1
ATOM 1620 C CA . HIS A 1 453 ? 19.420 38.534 -3.848 1.00 65.44 490 HIS A CA 1
ATOM 1621 C C . HIS A 1 453 ? 18.079 38.314 -4.545 1.00 64.49 490 HIS A C 1
ATOM 1622 O O . HIS A 1 453 ? 17.633 39.197 -5.256 1.00 64.70 490 HIS A O 1
ATOM 1629 N N . VAL A 1 454 ? 17.456 37.149 -4.335 1.00 66.20 491 VAL A N 1
AT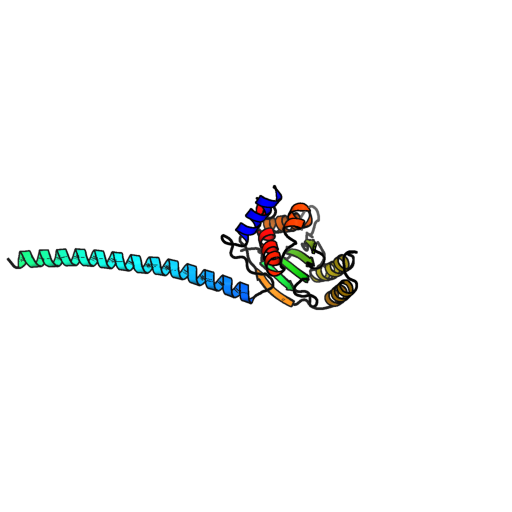OM 1630 C CA . VAL A 1 454 ? 16.236 36.762 -5.031 1.00 58.24 491 VAL A CA 1
ATOM 1631 C C . VAL A 1 454 ? 15.054 37.108 -4.132 1.00 53.06 491 VAL A C 1
ATOM 1632 O O . VAL A 1 454 ? 14.041 37.587 -4.613 1.00 55.99 491 VAL A O 1
ATOM 1636 N N . LEU A 1 455 ? 15.195 36.862 -2.827 1.00 60.04 492 LEU A N 1
ATOM 1637 C CA . LEU A 1 455 ? 14.088 36.992 -1.891 1.00 58.45 492 LEU A CA 1
ATOM 1638 C C . LEU A 1 455 ? 14.065 38.373 -1.241 1.00 58.00 492 LEU A C 1
ATOM 1639 O O . LEU A 1 455 ? 14.227 38.493 -0.032 1.00 51.34 492 LEU A O 1
ATOM 1644 N N . ARG A 1 456 ? 13.791 39.411 -2.037 1.00 59.72 493 ARG A N 1
ATOM 1645 C CA . ARG A 1 456 ? 13.698 40.780 -1.533 1.00 55.61 493 ARG A CA 1
ATOM 1646 C C . ARG A 1 456 ? 13.024 41.666 -2.573 1.00 54.70 493 ARG A C 1
ATOM 1647 O O . ARG A 1 456 ? 12.945 41.262 -3.738 1.00 52.26 493 ARG A O 1
ATOM 1655 N N . GLY A 1 457 ? 12.661 42.894 -2.148 1.00 51.02 494 GLY A N 1
ATOM 1656 C CA . GLY A 1 457 ? 12.076 43.934 -2.979 1.00 49.11 494 GLY A CA 1
ATOM 1657 C C . GLY A 1 457 ? 10.551 43.823 -3.096 1.00 55.71 494 GLY A C 1
ATOM 1658 O O . GLY A 1 457 ? 9.926 42.984 -2.426 1.00 48.48 494 GLY A O 1
ATOM 1659 N N . PRO A 1 458 ? 9.888 44.657 -3.948 1.00 54.28 495 PRO A N 1
ATOM 1660 C CA . PRO A 1 458 ? 8.419 44.699 -3.978 1.00 48.21 495 PRO A CA 1
ATOM 1661 C C . PRO A 1 458 ? 7.920 43.316 -4.404 1.00 47.01 495 PRO A C 1
ATOM 1662 O O . PRO A 1 458 ? 8.578 42.624 -5.203 1.00 47.71 495 PRO A O 1
ATOM 1666 N N . LEU A 1 459 ? 6.785 42.912 -3.822 1.00 43.17 496 LEU A N 1
ATOM 1667 C CA . LEU A 1 459 ? 6.281 41.543 -3.921 1.00 47.16 496 LEU A CA 1
ATOM 1668 C C . LEU A 1 459 ? 6.168 41.072 -5.377 1.00 44.97 496 LEU A C 1
ATOM 1669 O O . LEU A 1 459 ? 6.624 39.977 -5.693 1.00 40.36 496 LEU A O 1
ATOM 1674 N N . HIS A 1 460 ? 5.591 41.926 -6.244 1.00 44.05 497 HIS A N 1
ATOM 1675 C CA . HIS A 1 460 ? 5.365 41.621 -7.646 1.00 45.23 497 HIS A CA 1
ATOM 1676 C C . HIS A 1 460 ? 6.680 41.296 -8.342 1.00 44.78 497 HIS A C 1
ATOM 1677 O O . HIS A 1 460 ? 6.779 40.252 -8.994 1.00 47.22 497 HIS A O 1
ATOM 1684 N N . PHE A 1 461 ? 7.685 42.153 -8.116 1.00 46.08 498 PHE A N 1
ATOM 1685 C CA . PHE A 1 461 ? 9.013 42.024 -8.697 1.00 45.94 498 PHE A CA 1
ATOM 1686 C C . PHE A 1 461 ? 9.686 40.773 -8.147 1.00 39.29 498 PHE A C 1
ATOM 1687 O O . PHE A 1 461 ? 10.323 40.044 -8.882 1.00 47.83 498 PHE A O 1
ATOM 1695 N N . GLN A 1 462 ? 9.595 40.556 -6.838 1.00 40.62 499 GLN A N 1
ATOM 1696 C CA . GLN A 1 462 ? 10.274 39.426 -6.227 1.00 42.66 499 GLN A CA 1
ATOM 1697 C C . GLN A 1 462 ? 9.712 38.086 -6.729 1.00 46.68 499 GLN A C 1
ATOM 1698 O O . GLN A 1 462 ? 10.476 37.158 -6.956 1.00 48.47 499 GLN A O 1
ATOM 1704 N N . ARG A 1 463 ? 8.386 37.985 -6.929 1.00 43.93 500 ARG A N 1
ATOM 1705 C CA . ARG A 1 463 ? 7.799 36.763 -7.479 1.00 46.93 500 ARG A CA 1
ATOM 1706 C C . ARG A 1 463 ? 8.268 36.519 -8.917 1.00 47.55 500 ARG A C 1
ATOM 1707 O O . ARG A 1 463 ? 8.437 35.375 -9.308 1.00 45.32 500 ARG A O 1
ATOM 1715 N N . ARG A 1 464 ? 8.512 37.583 -9.697 1.00 41.14 501 ARG A N 1
ATOM 1716 C CA . ARG A 1 464 ? 9.060 37.394 -11.038 1.00 45.73 501 ARG A CA 1
ATOM 1717 C C . ARG A 1 464 ? 10.531 36.959 -10.941 1.00 41.92 501 ARG A C 1
ATOM 1718 O O . ARG A 1 464 ? 10.994 36.113 -11.700 1.00 44.61 501 ARG A O 1
ATOM 1726 N N . VAL A 1 465 ? 11.250 37.505 -9.963 1.00 40.27 502 VAL A N 1
ATOM 1727 C CA . VAL A 1 465 ? 12.669 37.222 -9.814 1.00 45.08 502 VAL A CA 1
ATOM 1728 C C . VAL A 1 465 ? 12.829 35.747 -9.434 1.00 52.54 502 VAL A C 1
ATOM 1729 O O . VAL A 1 465 ? 13.674 35.051 -10.013 1.00 54.68 502 VAL A O 1
ATOM 1733 N N . ILE A 1 466 ? 11.913 35.273 -8.575 1.00 48.49 503 ILE A N 1
ATOM 1734 C CA . ILE A 1 466 ? 11.843 33.860 -8.224 1.00 49.44 503 ILE A CA 1
ATOM 1735 C C . ILE A 1 466 ? 11.764 32.992 -9.477 1.00 46.50 503 ILE A C 1
ATOM 1736 O O . ILE A 1 466 ? 12.577 32.088 -9.631 1.00 49.91 503 ILE A O 1
ATOM 1741 N N . MET A 1 467 ? 10.854 33.315 -10.393 1.00 39.70 504 MET A N 1
ATOM 1742 C CA . MET A 1 467 ? 10.799 32.559 -11.634 1.00 44.79 504 MET A CA 1
ATOM 1743 C C . MET A 1 467 ? 12.095 32.635 -12.418 1.00 54.91 504 MET A C 1
ATOM 1744 O O . MET A 1 467 ? 12.449 31.621 -13.011 1.00 58.94 504 MET A O 1
ATOM 1749 N N . ALA A 1 468 ? 12.745 33.822 -12.447 1.00 52.48 505 ALA A N 1
ATOM 1750 C CA . ALA A 1 468 ? 13.997 33.996 -13.165 1.00 52.51 505 ALA A CA 1
ATOM 1751 C C . ALA A 1 468 ? 15.049 33.062 -12.565 1.00 48.98 505 ALA A C 1
ATOM 1752 O O . ALA A 1 468 ? 15.751 32.391 -13.303 1.00 52.89 505 ALA A O 1
ATOM 1754 N N . ALA A 1 469 ? 15.095 33.000 -11.234 1.00 42.67 506 ALA A N 1
ATOM 1755 C CA . ALA A 1 469 ? 15.997 32.121 -10.495 1.00 53.93 506 ALA A CA 1
ATOM 1756 C C . ALA A 1 469 ? 15.740 30.651 -10.834 1.00 57.26 506 ALA A C 1
ATOM 1757 O O . ALA A 1 469 ? 16.680 29.870 -10.952 1.00 56.08 506 ALA A O 1
ATOM 1759 N N . LEU A 1 470 ? 14.470 30.295 -11.073 1.00 57.29 507 LEU A N 1
ATOM 1760 C CA . LEU A 1 470 ? 14.143 28.933 -11.448 1.00 56.96 507 LEU A CA 1
ATOM 1761 C C . LEU A 1 470 ? 14.656 28.605 -12.850 1.00 60.94 507 LEU A C 1
ATOM 1762 O O . LEU A 1 470 ? 15.064 27.472 -13.099 1.00 58.79 507 LEU A O 1
ATOM 1767 N N . LYS A 1 471 ? 14.721 29.617 -13.718 1.00 58.07 508 LYS A N 1
ATOM 1768 C CA . LYS A 1 471 ? 15.164 29.397 -15.086 1.00 63.61 508 LYS A CA 1
ATOM 1769 C C . LYS A 1 471 ? 16.684 29.433 -15.220 1.00 58.50 508 LYS A C 1
ATOM 1770 O O . LYS A 1 471 ? 17.201 28.874 -16.179 1.00 68.11 508 LYS A O 1
ATOM 1776 N N . TYR A 1 472 ? 17.398 30.076 -14.287 1.00 54.20 509 TYR A N 1
ATOM 1777 C CA . TYR A 1 472 ? 18.811 30.326 -14.521 1.00 61.24 509 TYR A CA 1
ATOM 1778 C C . TYR A 1 472 ? 19.701 29.960 -13.345 1.00 61.30 509 TYR A C 1
ATOM 1779 O O . TYR A 1 472 ? 20.917 29.903 -13.526 1.00 80.69 509 TYR A O 1
ATOM 1788 N N . GLY A 1 473 ? 19.119 29.784 -12.151 1.00 64.21 510 GLY A N 1
ATOM 1789 C CA . GLY A 1 473 ? 19.906 29.569 -10.941 1.00 57.45 510 GLY A CA 1
ATOM 1790 C C . GLY A 1 473 ? 20.843 30.751 -10.708 1.00 64.74 510 GLY A C 1
ATOM 1791 O O . GLY A 1 473 ? 20.451 31.885 -10.950 1.00 73.30 510 GLY A O 1
ATOM 1792 N N . VAL A 1 474 ? 22.102 30.470 -10.352 1.00 72.80 511 VAL A N 1
ATOM 1793 C CA . VAL A 1 474 ? 23.087 31.500 -10.040 1.00 73.39 511 VAL A CA 1
ATOM 1794 C C . VAL A 1 474 ? 23.306 32.426 -11.237 1.00 65.86 511 VAL A C 1
ATOM 1795 O O . VAL A 1 474 ? 23.574 33.596 -11.042 1.00 68.82 511 VAL A O 1
ATOM 1799 N N . LYS A 1 475 ? 23.124 31.908 -12.456 1.00 71.09 512 LYS A N 1
ATOM 1800 C CA . LYS A 1 475 ? 23.258 32.694 -13.674 1.00 79.36 512 LYS A CA 1
ATOM 1801 C C . LYS A 1 475 ? 22.273 33.865 -13.709 1.00 84.80 512 LYS A C 1
ATOM 1802 O O . LYS A 1 475 ? 22.454 34.787 -14.503 1.00 82.83 512 LYS A O 1
ATOM 1808 N N . VAL A 1 476 ? 21.289 33.862 -12.793 1.00 75.95 513 VAL A N 1
ATOM 1809 C CA . VAL A 1 476 ? 20.389 34.995 -12.624 1.00 73.99 513 VAL A CA 1
ATOM 1810 C C . VAL A 1 476 ? 21.152 36.260 -12.191 1.00 80.41 513 VAL A C 1
ATOM 1811 O O . VAL A 1 476 ? 20.601 37.360 -12.277 1.00 70.27 513 VAL A O 1
ATOM 1815 N N . MET A 1 477 ? 22.416 36.091 -11.760 1.00 84.44 514 MET A N 1
ATOM 1816 C CA . MET A 1 477 ? 23.299 37.188 -11.386 1.00 89.08 514 MET A CA 1
ATOM 1817 C C . MET A 1 477 ? 24.623 37.201 -12.156 1.00 102.57 514 MET A C 1
ATOM 1818 O O . MET A 1 477 ? 25.501 37.971 -11.767 1.00 103.71 514 MET A O 1
ATOM 1823 N N . SER A 1 478 ? 24.729 36.454 -13.276 1.00 116.54 515 SER A N 1
ATOM 1824 C CA . SER A 1 478 ? 25.982 36.143 -13.968 1.00 111.77 515 SER A CA 1
ATOM 1825 C C . SER A 1 478 ? 26.719 37.412 -14.438 1.00 111.74 515 SER A C 1
ATOM 1826 O O . SER A 1 478 ? 27.377 37.354 -15.515 1.00 109.48 515 SER A O 1
#

Solvent-accessible surface area: 14097 Å² total; per-residue (Å²): 219,38,67,67,72,47,90,53,37,6,108,110,21,12,48,56,83,26,80,3,4,3,3,28,33,73,44,41,33,73,114,33,98,136,100,109,144,113,95,71,107,114,126,21,90,87,117,120,84,134,108,84,56,133,54,123,68,106,129,32,135,51,125,106,68,97,158,143,146,56,48,159,117,143,191,200,34,3,23,0,40,2,42,4,0,30,113,29,37,96,12,1,0,0,0,27,0,61,5,42,135,104,187,90,28,12,0,0,0,0,0,0,7,86,15,63,51,6,33,32,29,52,13,13,91,111,209,149,70,193,114,80,93,71,45,172,71,0,12,98,47,0,0,52,30,0,16,178,30,142,146,10,65,95,111,2,64,113,103,3,60,161,1,49,161,52,146,20,82,110,42,18,62,12,71,22,182,39,53,15,134,40,0,46,51,15,0,81,54,0,40,90,52,118,72,1,32,148,21,1,9,75,48,99,72,88,60,1,21,32,1,0,0,0,0,0,40,80,0,73,145,0,18,104

Nearest PDB structures (foldseek):
  8rt0-assembly1_A  TM=1.004E+00  e=5.737E-39  Bluetongue virus
  7rto-assembly1_C  TM=9.240E-01  e=4.394E-21  Bluetongue virus (serotype 1 / isolate South Africa)
  7rto-assembly1_B  TM=8.317E-01  e=8.036E-20  Bluetongue virus (serotype 1 / isolate South Africa)
  8rt1-assembly1_A  TM=7.484E-01  e=4.644E-20  Bluetongue virus 15
  8rt1-assembly3_I  TM=6.915E-01  e=9.481E-18  Bluetongue virus 15

InterPro domains:
  IPR000145 Outer capsid protein VP5, Orbivirus [PF00901] (8-514)

Foldseek 3Di:
DLLVLLCVLLCVALPPPHLFAQLQDVPSVVVSVVVVVVVVVVVVVVVVVVVVVVVVVVVVVVVVVVVVVVVVVVCAFWKWWKWAQPPPRLFWIKTWTDAPPDPFWIKIWITGLLQLDIDIDTAGDDDDDVCHDDPLRVLLVVLVVVLVDPSADPVRNVSSNVSSPDDIGIDGIDGDPDHPVLLNVLSVLCNPVPVNSVSLSDDDSRSSSRSVVVSSVQPVNSRD

Sequence (224 aa):
YGESVKQAVILNVVGGGDSIADPLSPGENDMVHRLKRLEDEQKGEIIRTKHNAQVIAKFGRDLEDVYKFASREHKQTPSIHIYAAPWDSDSVFIFHVISPHHLNESFFLGFDLEIEYVHYEDLAQHWHSLGGRTFREAYREFFNLASRSTMASDIHKKRLQRSRMSHPIYLGVHNYELSYIAIKSNAMQLVTDEDLQKHVLRGPLHFQRRVIMAALKYGVKVMS

Radius of gyration: 26.3 Å; Cα contacts (8 Å, |Δi|>4): 303; chains: 1; bounding box: 37×56×102 Å

Secondary structure (DSSP, 8-state):
-HHHHHHHHHHHHHSSS--PPPTT-HHHHHHHHHHHHHHHHHHHHHHHHHHHHHHHHHHHHHHHHHHHHHHHTT----EEEEEE-SSSTTTEEEEEEE-TT-TT-EEEEEEETTTTEEEEEE------------HHHHHHHHHHHHHH-TTS-HHHHHHHHHHHTSPPEEEEEEE-SS-HHHHHHHHHHHHH-HHHHHHHS-SSHHHHHHHHHHHHHHGGGGG-

B-factor: mean 69.07, std 25.23, range [27.77, 180.95]